Protein AF-A0A7X9GDS4-F1 (afdb_monomer)

Secondary structure (DSSP, 8-state):
-----HHHHHHHHT--S--S-------TT-HHHHHHHHHTSTT------HHHHHHHHHHHHHHHHHHHHHHHHHHHHHHHHHHHHHHHHHHHHHHHHHHHHHHTT--HHHHHHHHHHHHHHHHHHHHHHHHHHHHHHHHHHHHHH-BTTB-------HHHHHHHHHHHHHHHHHHHHHHHHHHHHHHHHHHHHT--

Foldseek 3Di:
DDDDDPVVVCVVVVHDDDDPDDDDDDDPPCVVVVVVVVVPDDPDPDDDDPVVVVVVVVVVVVVVVVVVVVVVVVVLVVVLVVLLVVLLVVVVVCVVVVVVVVVVPDDPVVVVVVVVVVLVVVLVVVCVVVVVVVVVVVVVVQVVVDDPVDRDDPPDDPVNVVCVVVVSVVSSVVSVVVSVVVVVVVVVVVVVVVVD

pLDDT: mean 77.19, std 9.56, range [39.25, 95.62]

Mean predicted aligned error: 12.64 Å

Radius of gyration: 31.6 Å; Cα contacts (8 Å, |Δi|>4): 41; chains: 1; bounding box: 70×50×80 Å

Sequence (196 aa):
SSYISLAQANRILEESGVISGAMLNVDPGKKELVEKNLADITGIASISSLSKELDNFNIHLGVMSYTMALMIFFAVLLGFAIVYNSSLISFAERKREIATLRVVGYTVQEISSLLLKENLLQSLLGVALGLPFGYYLSKWYVMTASTDIYTIPVVIYPQTYLFAALGGIGFILIAHLTAVRGVKRIELVEVLKSTD

Solvent-accessible surface area (backbone atoms only — not comparable to full-atom values): 11694 Å² total; per-residue (Å²): 137,93,81,76,55,68,72,57,50,29,66,73,68,74,48,83,92,80,76,97,76,82,90,81,90,69,62,92,91,46,53,69,61,51,51,53,59,50,70,70,42,92,87,65,92,79,86,87,51,69,67,59,54,49,51,53,48,51,51,53,51,51,52,53,50,52,54,50,52,52,52,51,53,51,51,50,53,52,51,41,53,51,49,36,52,52,44,52,51,52,51,62,60,40,56,61,51,53,55,53,41,47,74,77,64,55,52,74,66,61,52,54,51,55,53,50,52,53,54,48,52,55,49,49,53,50,52,67,52,46,54,60,49,52,52,51,51,53,54,51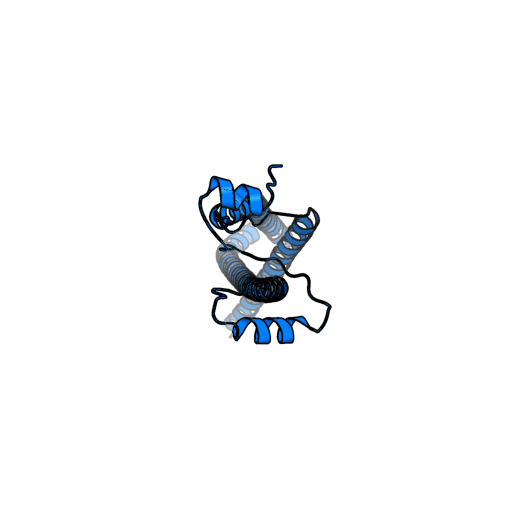,50,50,61,70,66,42,45,103,90,44,83,74,81,88,79,81,52,75,65,55,55,50,53,50,51,52,49,51,52,49,48,53,52,51,41,50,55,49,29,58,53,52,49,57,51,53,54,54,54,51,56,62,62,73,76,113

Structure (mmCIF, N/CA/C/O backbone):
data_AF-A0A7X9GDS4-F1
#
_entry.id   AF-A0A7X9GDS4-F1
#
loop_
_atom_site.group_PDB
_atom_site.id
_atom_site.type_symbol
_atom_site.label_atom_id
_atom_site.label_alt_id
_atom_site.label_comp_id
_atom_site.label_asym_id
_atom_site.label_entity_id
_atom_site.label_seq_id
_atom_site.pdbx_PDB_ins_code
_atom_site.Cartn_x
_atom_site.Cartn_y
_atom_site.Cartn_z
_atom_site.occupancy
_atom_site.B_iso_or_equiv
_atom_site.auth_seq_id
_atom_site.auth_comp_id
_atom_site.auth_asym_id
_atom_site.auth_atom_id
_atom_site.pdbx_PDB_model_num
ATOM 1 N N . SER A 1 1 ? 23.175 22.487 -28.620 1.00 43.94 1 SER A N 1
ATOM 2 C CA . SER A 1 1 ? 23.064 21.127 -29.187 1.00 43.94 1 SER A CA 1
ATOM 3 C C . SER A 1 1 ? 24.236 20.924 -30.130 1.00 43.94 1 SER A C 1
ATOM 5 O O . SER A 1 1 ? 24.185 21.370 -31.268 1.00 43.94 1 SER A O 1
ATOM 7 N N . SER A 1 2 ? 25.337 20.368 -29.622 1.00 59.31 2 SER A N 1
ATOM 8 C CA . SER A 1 2 ? 26.588 20.228 -30.378 1.00 59.31 2 SER A CA 1
ATOM 9 C C . SER A 1 2 ? 26.606 18.900 -31.125 1.00 59.31 2 SER A C 1
ATOM 11 O O . SER A 1 2 ? 26.816 17.859 -30.513 1.00 59.31 2 SER A O 1
ATOM 13 N N . TYR A 1 3 ? 26.390 18.949 -32.437 1.00 82.50 3 TYR A N 1
ATOM 14 C CA . TYR A 1 3 ? 26.638 17.833 -33.348 1.00 82.50 3 TYR A CA 1
ATOM 15 C C . TYR A 1 3 ? 27.765 18.239 -34.301 1.00 82.50 3 TYR A C 1
ATOM 17 O O . TYR A 1 3 ? 27.789 19.369 -34.786 1.00 82.50 3 TYR A O 1
ATOM 25 N N . ILE A 1 4 ? 28.702 17.331 -34.554 1.00 82.62 4 ILE A N 1
ATOM 26 C CA . ILE A 1 4 ? 29.850 17.516 -35.449 1.00 82.62 4 ILE A CA 1
ATOM 27 C C . ILE A 1 4 ? 29.873 16.351 -36.439 1.00 82.62 4 ILE A C 1
ATOM 29 O O . ILE A 1 4 ? 29.476 15.236 -36.101 1.00 82.62 4 ILE A O 1
ATOM 33 N N . SER A 1 5 ? 30.299 16.600 -37.677 1.00 82.06 5 SER A N 1
ATOM 34 C CA . SER A 1 5 ? 30.426 15.521 -38.658 1.00 82.06 5 SER A CA 1
ATOM 35 C C . SER A 1 5 ? 31.552 14.555 -38.271 1.00 82.06 5 SER A C 1
ATOM 37 O O . SER A 1 5 ? 32.587 14.977 -37.756 1.00 82.06 5 SER A O 1
ATOM 39 N N . LEU A 1 6 ? 31.384 13.263 -38.571 1.00 77.81 6 LEU A N 1
ATOM 40 C CA . LEU A 1 6 ? 32.381 12.223 -38.279 1.00 77.81 6 LEU A CA 1
ATOM 41 C C . LEU A 1 6 ? 33.763 12.566 -38.865 1.00 77.81 6 LEU A C 1
ATOM 43 O O . LEU A 1 6 ? 34.782 12.387 -38.210 1.00 77.81 6 LEU A O 1
ATOM 47 N N . ALA A 1 7 ? 33.798 13.142 -40.070 1.00 78.31 7 ALA A N 1
ATOM 48 C CA . ALA A 1 7 ? 35.037 13.569 -40.718 1.00 78.31 7 ALA A CA 1
ATOM 49 C C . ALA A 1 7 ? 35.763 14.686 -39.946 1.00 78.31 7 ALA A C 1
ATOM 51 O O . ALA A 1 7 ? 36.990 14.697 -39.875 1.00 78.31 7 ALA A O 1
ATOM 52 N N . GLN A 1 8 ? 35.016 15.625 -39.356 1.00 79.25 8 GLN A N 1
ATOM 53 C CA . GLN A 1 8 ? 35.587 16.687 -38.525 1.00 79.25 8 GLN A CA 1
ATOM 54 C C . GLN A 1 8 ? 36.007 16.157 -37.150 1.00 79.25 8 GLN A C 1
ATOM 56 O O . GLN A 1 8 ? 37.061 16.555 -36.665 1.00 79.25 8 GLN A O 1
ATOM 61 N N . ALA A 1 9 ? 35.237 15.242 -36.553 1.00 79.69 9 ALA A N 1
ATOM 62 C CA . ALA A 1 9 ? 35.595 14.596 -35.291 1.00 79.69 9 ALA A CA 1
ATOM 63 C C . ALA A 1 9 ? 36.908 13.803 -35.422 1.00 79.69 9 ALA A C 1
ATOM 65 O O . ALA A 1 9 ? 37.833 14.032 -34.650 1.00 79.69 9 ALA A O 1
ATOM 66 N N . ASN A 1 10 ? 37.039 12.985 -36.469 1.00 78.69 10 ASN A N 1
ATOM 67 C CA . ASN A 1 10 ? 38.246 12.203 -36.756 1.00 78.69 10 ASN A CA 1
ATOM 68 C C . ASN A 1 10 ? 39.479 13.088 -36.994 1.00 78.69 10 ASN A C 1
ATOM 70 O O . ASN A 1 10 ? 40.577 12.767 -36.551 1.00 78.69 10 ASN A O 1
ATOM 74 N N . ARG A 1 11 ? 39.304 14.249 -37.644 1.00 79.62 11 ARG A N 1
ATOM 75 C CA . ARG A 1 11 ? 40.398 15.210 -37.855 1.00 79.62 11 ARG A CA 1
ATOM 76 C C . ARG A 1 11 ? 40.865 15.878 -36.558 1.00 79.62 11 ARG A C 1
ATOM 78 O O . ARG A 1 11 ? 42.038 16.209 -36.456 1.00 79.62 11 ARG A O 1
ATOM 85 N N . ILE A 1 12 ? 39.957 16.118 -35.612 1.00 82.81 12 ILE A N 1
ATOM 86 C CA . ILE A 1 12 ? 40.272 16.748 -34.318 1.00 82.81 12 ILE A CA 1
ATOM 87 C C . ILE A 1 12 ? 40.880 15.733 -33.345 1.00 82.81 12 ILE A C 1
ATOM 89 O O . ILE A 1 12 ? 41.764 16.091 -32.575 1.00 82.81 12 ILE A O 1
ATOM 93 N N . LEU A 1 13 ? 40.402 14.489 -33.378 1.00 80.62 13 LEU A N 1
ATOM 94 C CA . LEU A 1 13 ? 40.842 13.409 -32.492 1.00 80.62 13 LEU A CA 1
ATOM 95 C C . LEU A 1 13 ? 42.102 12.682 -32.996 1.00 80.62 13 LEU A C 1
ATOM 97 O O . LEU A 1 13 ? 42.621 11.835 -32.283 1.00 80.62 13 LEU A O 1
ATOM 101 N N . GLU A 1 14 ? 42.580 12.993 -34.208 1.00 79.38 14 GLU A N 1
ATOM 102 C CA . GLU A 1 14 ? 43.676 12.285 -34.901 1.00 79.38 14 GLU A CA 1
ATOM 103 C C . GLU A 1 14 ? 43.432 10.769 -35.086 1.00 79.38 14 GLU A C 1
ATOM 105 O O . GLU A 1 14 ? 44.348 10.004 -35.385 1.00 79.38 14 GLU A O 1
ATOM 110 N N . GLU A 1 15 ? 42.178 10.324 -34.975 1.00 75.50 15 GLU A N 1
ATOM 111 C CA . GLU A 1 15 ? 41.769 8.934 -35.175 1.00 75.50 15 GLU A CA 1
ATOM 112 C C . GLU A 1 15 ? 41.326 8.694 -36.627 1.00 75.50 15 GLU A C 1
ATOM 114 O O . GLU A 1 15 ? 40.569 9.474 -37.209 1.00 75.50 15 GLU A O 1
ATOM 119 N N . SER A 1 16 ? 41.758 7.580 -37.229 1.00 65.88 16 SER A N 1
ATOM 120 C CA . SER A 1 16 ? 41.347 7.181 -38.581 1.00 65.88 16 SER A CA 1
ATOM 121 C C . SER A 1 16 ? 40.534 5.889 -38.543 1.00 65.88 16 SER A C 1
ATOM 123 O O . SER A 1 16 ? 41.061 4.820 -38.245 1.00 65.88 16 SER A O 1
ATOM 125 N N . GLY A 1 17 ? 39.244 5.988 -38.876 1.00 68.75 17 GLY A N 1
ATOM 126 C CA . GLY A 1 17 ? 38.402 4.830 -39.197 1.00 68.75 17 GLY A CA 1
ATOM 127 C C . GLY A 1 17 ? 37.789 4.070 -38.016 1.00 68.75 17 GLY A C 1
ATOM 128 O O . GLY A 1 17 ? 37.214 3.008 -38.243 1.00 68.75 17 GLY A O 1
ATOM 129 N N . VAL A 1 18 ? 37.863 4.590 -36.787 1.00 70.50 18 VAL A N 1
ATOM 130 C CA . VAL A 1 18 ? 37.215 3.985 -35.610 1.00 70.50 18 VAL A CA 1
ATOM 131 C C . VAL A 1 18 ? 35.858 4.649 -35.365 1.00 70.50 18 VAL A C 1
ATOM 133 O O . VAL A 1 18 ? 35.731 5.869 -35.425 1.00 70.50 18 VAL A O 1
ATOM 136 N N . ILE A 1 19 ? 34.823 3.843 -35.119 1.00 76.81 19 ILE A N 1
ATOM 137 C CA . ILE A 1 19 ? 33.470 4.311 -34.795 1.00 76.81 19 ILE A CA 1
ATOM 138 C C . ILE A 1 19 ? 33.097 3.747 -33.426 1.00 76.81 19 ILE A C 1
ATOM 140 O O . ILE A 1 19 ? 33.085 2.533 -33.242 1.00 76.81 19 ILE A O 1
ATOM 144 N N . SER A 1 20 ? 32.766 4.618 -32.471 1.00 78.69 20 SER A N 1
ATOM 145 C CA . SER A 1 20 ? 32.397 4.210 -31.106 1.00 78.69 20 SER A CA 1
ATOM 146 C C . SER A 1 20 ? 30.991 3.599 -31.012 1.00 78.69 20 SER A C 1
ATOM 148 O O . SER A 1 20 ? 30.694 2.890 -30.057 1.00 78.69 20 SER A O 1
ATOM 150 N N . GLY A 1 21 ? 30.116 3.870 -31.985 1.00 79.56 21 GLY A N 1
ATOM 151 C CA . GLY A 1 21 ? 28.777 3.290 -32.057 1.00 79.56 21 GLY A CA 1
ATOM 152 C C . GLY A 1 21 ? 28.028 3.676 -33.333 1.00 79.56 21 GLY A C 1
ATOM 153 O O . GLY A 1 21 ? 28.238 4.754 -33.888 1.00 79.56 21 GLY A O 1
ATOM 154 N N . ALA A 1 22 ? 27.142 2.793 -33.792 1.00 81.50 22 ALA A N 1
ATOM 155 C CA . ALA A 1 22 ? 26.270 3.022 -34.940 1.00 81.50 22 ALA A CA 1
ATOM 156 C C . ALA A 1 22 ? 24.824 2.682 -34.562 1.00 81.50 22 ALA A C 1
ATOM 158 O O . ALA A 1 22 ? 24.550 1.610 -34.028 1.00 81.50 22 ALA A O 1
ATOM 159 N N . MET A 1 23 ? 23.894 3.596 -34.842 1.00 83.38 23 MET A N 1
ATOM 160 C CA . MET A 1 23 ? 22.464 3.367 -34.629 1.00 83.38 23 MET A CA 1
ATOM 161 C C . MET A 1 23 ? 21.833 2.883 -35.931 1.00 83.38 23 MET A C 1
ATOM 163 O O . MET A 1 23 ? 21.942 3.541 -36.964 1.00 83.38 23 MET A O 1
ATOM 167 N N . LEU A 1 24 ? 21.159 1.738 -35.874 1.00 83.50 24 LEU A N 1
ATOM 168 C CA . LEU A 1 24 ? 20.494 1.121 -37.018 1.00 83.50 24 LEU A CA 1
ATOM 169 C C . LEU A 1 24 ? 18.989 1.091 -36.764 1.00 83.50 24 LEU A C 1
ATOM 171 O O . LEU A 1 24 ? 18.534 0.556 -35.755 1.00 83.50 24 LEU A O 1
ATOM 175 N N . ASN A 1 25 ? 18.211 1.642 -37.694 1.00 86.19 25 ASN A N 1
ATOM 176 C CA . ASN A 1 25 ? 16.768 1.436 -37.707 1.00 86.19 25 ASN A CA 1
ATOM 177 C C . ASN A 1 25 ? 16.459 0.221 -38.587 1.00 86.19 25 ASN A C 1
ATOM 179 O O . ASN A 1 25 ? 16.886 0.167 -39.738 1.00 86.19 25 ASN A O 1
ATOM 183 N N . VAL A 1 26 ? 15.758 -0.765 -38.032 1.00 85.81 26 VAL A N 1
ATOM 184 C CA . VAL A 1 26 ? 15.502 -2.056 -38.681 1.00 85.81 26 VAL A CA 1
ATOM 185 C C . VAL A 1 26 ? 14.003 -2.252 -38.834 1.00 85.81 26 VAL A C 1
ATOM 187 O O . VAL A 1 26 ? 13.251 -2.049 -37.876 1.00 85.81 26 VAL A O 1
ATOM 190 N N . ASP A 1 27 ? 13.585 -2.698 -40.019 1.00 87.19 27 ASP A N 1
ATOM 191 C CA . ASP A 1 27 ? 12.187 -3.012 -40.308 1.00 87.19 27 ASP A CA 1
ATOM 192 C C . ASP A 1 27 ? 11.581 -3.979 -39.267 1.00 87.19 27 ASP A C 1
ATOM 194 O O . ASP A 1 27 ? 12.257 -4.917 -38.810 1.00 87.19 27 ASP A O 1
ATOM 198 N N . PRO A 1 28 ? 10.285 -3.825 -38.932 1.00 77.62 28 PRO A N 1
ATOM 199 C CA . PRO A 1 28 ? 9.572 -4.765 -38.073 1.00 77.62 28 PRO A CA 1
ATOM 200 C C . PRO A 1 28 ? 9.719 -6.209 -38.586 1.00 77.62 28 PRO A C 1
ATOM 202 O O . PRO A 1 28 ? 9.499 -6.484 -39.762 1.00 77.62 28 PRO A O 1
ATOM 205 N N . GLY A 1 29 ? 10.112 -7.139 -37.709 1.00 79.56 29 GLY A N 1
ATOM 206 C CA . GLY A 1 29 ? 10.259 -8.568 -38.029 1.00 79.56 29 GLY A CA 1
ATOM 207 C C . GLY A 1 29 ? 11.640 -9.021 -38.526 1.00 79.56 29 GLY A C 1
ATOM 208 O O . GLY A 1 29 ? 11.900 -10.218 -38.531 1.00 79.56 29 GLY A O 1
ATOM 209 N N . LYS A 1 30 ? 12.559 -8.108 -38.880 1.00 83.06 30 LYS A N 1
ATOM 210 C CA . LYS A 1 30 ? 13.931 -8.470 -39.314 1.00 83.06 30 LYS A CA 1
ATOM 211 C C . LYS A 1 30 ? 14.998 -8.316 -38.225 1.00 83.06 30 LYS A C 1
ATOM 213 O O . LYS A 1 30 ? 16.156 -8.645 -38.460 1.00 83.06 30 LYS A O 1
ATOM 218 N N . LYS A 1 31 ? 14.625 -7.826 -37.039 1.00 81.12 31 LYS A N 1
ATOM 219 C CA . LYS A 1 31 ? 15.554 -7.486 -35.945 1.00 81.12 31 LYS A CA 1
ATOM 220 C C . LYS A 1 31 ? 16.433 -8.659 -35.511 1.00 81.12 31 LYS A C 1
ATOM 222 O O . LYS A 1 31 ? 17.645 -8.516 -35.473 1.00 81.12 31 LYS A O 1
ATOM 227 N N . GLU A 1 32 ? 15.840 -9.823 -35.271 1.00 82.69 32 GLU A N 1
ATOM 228 C CA . GLU A 1 32 ? 16.569 -11.013 -34.812 1.00 82.69 32 GLU A CA 1
ATOM 229 C C . GLU A 1 32 ? 17.553 -11.543 -35.868 1.00 82.69 32 GLU A C 1
ATOM 231 O O . GLU A 1 32 ? 18.675 -11.931 -35.550 1.00 82.69 32 GLU A O 1
ATOM 236 N N . LEU A 1 33 ? 17.165 -11.477 -37.147 1.00 82.44 33 LEU A N 1
ATOM 237 C CA . LEU A 1 33 ? 18.025 -11.848 -38.271 1.00 82.44 33 LEU A CA 1
ATOM 238 C C . LEU A 1 33 ? 19.214 -10.884 -38.414 1.00 82.44 33 LEU A C 1
ATOM 240 O O . LEU A 1 33 ? 20.341 -11.320 -38.635 1.00 82.44 33 LEU A O 1
ATOM 244 N N . VAL A 1 34 ? 18.965 -9.577 -38.283 1.00 84.56 34 VAL A N 1
ATOM 245 C CA . VAL A 1 34 ? 20.004 -8.541 -38.360 1.00 84.56 34 VAL A CA 1
ATOM 246 C C . VAL A 1 34 ? 20.971 -8.652 -37.183 1.00 84.56 34 VAL A C 1
ATOM 248 O O . VAL A 1 34 ? 22.175 -8.625 -37.403 1.00 84.56 34 VAL A O 1
ATOM 251 N N . GLU A 1 35 ? 20.478 -8.855 -35.962 1.00 82.81 35 GLU A N 1
ATOM 252 C CA . GLU A 1 35 ? 21.328 -9.074 -34.784 1.00 82.81 35 GLU A CA 1
ATOM 253 C C . GLU A 1 35 ? 22.231 -10.297 -34.939 1.00 82.81 35 GLU A C 1
ATOM 255 O O . GLU A 1 35 ? 23.421 -10.211 -34.651 1.00 82.81 35 GLU A O 1
ATOM 260 N N . LYS A 1 36 ? 21.687 -11.416 -35.434 1.00 84.38 36 LYS A N 1
ATOM 261 C CA . LYS A 1 36 ? 22.467 -12.634 -35.671 1.00 84.38 36 LYS A CA 1
ATOM 262 C C . LYS A 1 36 ? 23.586 -12.397 -36.688 1.00 84.38 36 LYS A C 1
ATOM 264 O O . LYS A 1 36 ? 24.727 -12.748 -36.427 1.00 84.38 36 LYS A O 1
ATOM 269 N N . ASN A 1 37 ? 23.270 -11.743 -37.806 1.00 84.81 37 ASN A N 1
ATOM 270 C CA . ASN A 1 37 ? 24.259 -11.434 -38.839 1.00 84.81 37 ASN A CA 1
ATOM 271 C C . ASN A 1 37 ? 25.325 -10.440 -38.356 1.00 84.81 37 ASN A C 1
ATOM 273 O O . ASN A 1 37 ? 26.471 -10.529 -38.779 1.00 84.81 37 ASN A O 1
ATOM 277 N N . LEU A 1 38 ? 24.960 -9.488 -37.491 1.00 83.81 38 LEU A N 1
ATOM 278 C CA . LEU A 1 38 ? 25.905 -8.542 -36.893 1.00 83.81 38 LEU A CA 1
ATOM 279 C C . LEU A 1 38 ? 26.798 -9.218 -35.843 1.00 83.81 38 LEU A C 1
ATOM 281 O O . LEU A 1 38 ? 27.968 -8.868 -35.734 1.00 83.81 38 LEU A O 1
ATOM 285 N N . ALA A 1 39 ? 26.279 -10.197 -35.098 1.00 82.38 39 ALA A N 1
ATOM 286 C CA . ALA A 1 39 ? 27.059 -10.941 -34.110 1.00 82.38 39 ALA A CA 1
ATOM 287 C C . ALA A 1 39 ? 28.199 -11.757 -34.747 1.00 82.38 39 ALA A C 1
ATOM 289 O O . ALA A 1 39 ? 29.227 -11.970 -34.107 1.00 82.38 39 ALA A O 1
ATOM 290 N N . ASP A 1 40 ? 28.041 -12.161 -36.009 1.00 83.69 40 ASP A N 1
ATOM 291 C CA . ASP A 1 40 ? 29.044 -12.923 -36.758 1.00 83.69 40 ASP A CA 1
ATOM 292 C C . ASP A 1 40 ? 30.167 -12.039 -37.355 1.00 83.69 40 ASP A C 1
ATOM 294 O O . ASP A 1 40 ? 31.164 -12.558 -37.863 1.00 83.69 40 ASP A O 1
ATOM 298 N N . ILE A 1 41 ? 30.052 -10.703 -37.297 1.00 83.44 41 ILE A N 1
ATOM 299 C CA . ILE A 1 41 ? 31.062 -9.779 -37.839 1.00 83.44 41 ILE A CA 1
ATOM 300 C C . ILE A 1 41 ? 32.188 -9.562 -36.820 1.00 83.44 41 ILE A C 1
ATOM 302 O O . ILE A 1 41 ? 32.010 -8.933 -35.774 1.00 83.44 41 ILE A O 1
ATOM 306 N N . THR A 1 42 ? 33.402 -9.994 -37.171 1.00 74.56 42 THR A N 1
ATOM 307 C CA . THR A 1 42 ? 34.621 -9.700 -36.403 1.00 74.56 42 THR A CA 1
ATOM 308 C C . THR A 1 42 ? 34.903 -8.194 -36.415 1.00 74.56 42 THR A C 1
ATOM 310 O O . THR A 1 42 ? 35.294 -7.645 -37.444 1.00 74.56 42 THR A O 1
ATOM 313 N N . GLY A 1 43 ? 34.693 -7.521 -35.281 1.00 75.94 43 GLY A N 1
ATOM 314 C CA . GLY A 1 43 ? 34.874 -6.069 -35.132 1.00 75.94 43 GLY A CA 1
ATOM 315 C C . GLY A 1 43 ? 33.751 -5.372 -34.359 1.00 75.94 43 GLY A C 1
ATOM 316 O O . GLY A 1 43 ? 33.925 -4.231 -33.939 1.00 75.94 43 GLY A O 1
ATOM 317 N N . ILE A 1 44 ? 32.625 -6.052 -34.123 1.00 80.69 44 ILE A N 1
ATOM 318 C CA . ILE A 1 44 ? 31.532 -5.546 -33.286 1.00 80.69 44 ILE A CA 1
ATOM 319 C C . ILE A 1 44 ? 31.724 -6.059 -31.855 1.00 80.69 44 ILE A C 1
ATOM 321 O O . ILE A 1 44 ? 31.690 -7.260 -31.606 1.00 80.69 44 ILE A O 1
ATOM 325 N N . ALA A 1 45 ? 31.946 -5.141 -30.910 1.00 77.81 45 ALA A N 1
ATOM 326 C CA . ALA A 1 45 ? 32.186 -5.484 -29.505 1.00 77.81 45 ALA A CA 1
ATOM 327 C C . ALA A 1 45 ? 30.891 -5.745 -28.716 1.00 77.81 45 ALA A C 1
ATOM 329 O O . ALA A 1 45 ? 30.873 -6.580 -27.814 1.00 77.81 45 ALA A O 1
ATOM 330 N N . SER A 1 46 ? 29.808 -5.033 -29.036 1.00 78.19 46 SER A N 1
ATOM 331 C CA . SER A 1 46 ? 28.511 -5.191 -28.381 1.00 78.19 46 SER A CA 1
ATOM 332 C C . SER A 1 46 ? 27.366 -4.772 -29.301 1.00 78.19 46 SER A C 1
ATOM 334 O O . SER A 1 46 ? 27.495 -3.856 -30.113 1.00 78.19 46 SER A O 1
ATOM 336 N N . ILE A 1 47 ? 26.233 -5.462 -29.170 1.00 82.81 47 ILE A N 1
ATOM 337 C CA . ILE A 1 47 ? 24.983 -5.148 -29.864 1.00 82.81 47 ILE A CA 1
ATOM 338 C C . ILE A 1 47 ? 23.940 -4.895 -28.780 1.00 82.81 47 ILE A C 1
ATOM 340 O O . ILE A 1 47 ? 23.563 -5.817 -28.056 1.00 82.81 47 ILE A O 1
ATOM 344 N N . SER A 1 48 ? 23.497 -3.646 -28.647 1.00 80.75 48 SER A N 1
ATOM 345 C CA . SER A 1 48 ? 22.396 -3.267 -27.764 1.00 80.75 48 SER A CA 1
ATOM 346 C C . SER A 1 48 ? 21.136 -3.031 -28.585 1.00 80.75 48 SER A C 1
ATOM 348 O O . SER A 1 48 ? 21.078 -2.175 -29.470 1.00 80.75 48 SER A O 1
ATOM 350 N N . SER A 1 49 ? 20.107 -3.816 -28.290 1.00 81.75 49 SER A N 1
ATOM 351 C CA . SER A 1 49 ? 18.815 -3.706 -28.955 1.00 81.75 49 SER A CA 1
ATOM 352 C C . SER A 1 49 ? 17.802 -3.115 -28.006 1.00 81.75 49 SER A C 1
ATOM 354 O O . SER A 1 49 ? 17.393 -3.767 -27.046 1.00 81.75 49 SER A O 1
ATOM 356 N N . LEU A 1 50 ? 17.318 -1.921 -28.345 1.00 80.06 50 LEU A N 1
ATOM 357 C CA . LEU A 1 50 ? 16.316 -1.218 -27.551 1.00 80.06 50 LEU A CA 1
ATOM 358 C C . LEU A 1 50 ? 15.077 -2.085 -27.271 1.00 80.06 50 LEU A C 1
ATOM 360 O O . LEU A 1 50 ? 14.541 -2.040 -26.174 1.00 80.06 50 LEU A O 1
ATOM 364 N N . SER A 1 51 ? 14.626 -2.914 -28.223 1.00 80.50 51 SER A N 1
ATOM 365 C CA . SER A 1 51 ? 13.480 -3.808 -27.987 1.00 80.50 51 SER A CA 1
ATOM 366 C C . SER A 1 51 ? 13.772 -4.883 -26.942 1.00 80.50 51 SER A C 1
ATOM 368 O O . SER A 1 51 ? 12.936 -5.104 -26.080 1.00 80.50 51 SER A O 1
ATOM 370 N N . LYS A 1 52 ? 14.961 -5.499 -26.966 1.00 82.44 52 LYS A N 1
ATOM 371 C CA . LYS A 1 52 ? 15.354 -6.498 -25.960 1.00 82.44 52 LYS A CA 1
ATOM 372 C C . LYS A 1 52 ? 15.562 -5.861 -24.589 1.00 82.44 52 LYS A C 1
ATOM 374 O O . LYS A 1 52 ? 15.192 -6.453 -23.583 1.00 82.44 52 LYS A O 1
ATOM 379 N N . GLU A 1 53 ? 16.119 -4.654 -24.543 1.00 81.88 53 GLU A N 1
ATOM 380 C CA . GLU A 1 53 ? 16.241 -3.888 -23.301 1.00 81.88 53 GLU A CA 1
ATOM 381 C C . GLU A 1 53 ? 14.866 -3.546 -22.717 1.00 81.88 53 GLU A C 1
ATOM 383 O O . GLU A 1 53 ? 14.655 -3.752 -21.524 1.00 81.88 53 GLU A O 1
ATOM 388 N N . LEU A 1 54 ? 13.910 -3.111 -23.546 1.00 84.19 54 LEU A N 1
ATOM 389 C CA . LEU A 1 54 ? 12.535 -2.846 -23.115 1.00 84.19 54 LEU A CA 1
ATOM 390 C C . LEU A 1 54 ? 11.798 -4.120 -22.681 1.00 84.19 54 LEU A C 1
ATOM 392 O O . LEU A 1 54 ? 11.082 -4.087 -21.683 1.00 84.19 54 LEU A O 1
ATOM 396 N N . ASP A 1 55 ? 11.984 -5.242 -23.378 1.00 86.81 55 ASP A N 1
ATOM 397 C CA . ASP A 1 55 ? 11.384 -6.527 -22.999 1.00 86.81 55 ASP A CA 1
ATOM 398 C C . ASP A 1 55 ? 11.944 -7.024 -21.661 1.00 86.81 55 ASP A C 1
ATOM 400 O O . ASP A 1 55 ? 11.180 -7.363 -20.755 1.00 86.81 55 ASP A O 1
ATOM 404 N N . ASN A 1 56 ? 13.268 -6.977 -21.484 1.00 86.44 56 ASN A N 1
ATOM 405 C CA . ASN A 1 56 ? 13.915 -7.303 -20.214 1.00 86.44 56 ASN A CA 1
ATOM 406 C C . ASN A 1 56 ? 13.444 -6.367 -19.095 1.00 86.44 56 ASN A C 1
ATOM 408 O O . ASN A 1 56 ? 13.142 -6.824 -17.994 1.00 86.44 56 ASN A O 1
ATOM 412 N N . PHE A 1 57 ? 13.322 -5.067 -19.375 1.00 84.75 57 PHE A N 1
ATOM 413 C CA . PHE A 1 57 ? 12.805 -4.090 -18.421 1.00 84.75 57 PHE A CA 1
ATOM 414 C C . PHE A 1 57 ? 11.360 -4.410 -18.014 1.00 84.75 57 PHE A C 1
ATOM 416 O O . PHE A 1 57 ? 11.055 -4.447 -16.823 1.00 84.75 57 PHE A O 1
ATOM 423 N N . ASN A 1 58 ? 10.486 -4.738 -18.971 1.00 87.50 58 ASN A N 1
ATOM 424 C CA . ASN A 1 58 ? 9.104 -5.145 -18.701 1.00 87.50 58 ASN A CA 1
ATOM 425 C C . ASN A 1 58 ? 9.027 -6.435 -17.871 1.00 87.50 58 ASN A C 1
ATOM 427 O O . ASN A 1 58 ? 8.219 -6.518 -16.946 1.00 87.50 58 ASN A O 1
ATOM 431 N N . ILE A 1 59 ? 9.883 -7.422 -18.153 1.00 90.00 59 ILE A N 1
ATOM 432 C CA . ILE A 1 59 ? 9.979 -8.652 -17.352 1.00 90.00 59 ILE A CA 1
ATOM 433 C C . ILE A 1 59 ? 10.401 -8.319 -15.917 1.00 90.00 59 ILE A C 1
ATOM 435 O O . ILE A 1 59 ? 9.760 -8.777 -14.969 1.00 90.00 59 ILE A O 1
ATOM 439 N N . HIS A 1 60 ? 11.429 -7.485 -15.736 1.00 86.31 60 HIS A N 1
ATOM 440 C CA . HIS A 1 60 ? 11.886 -7.066 -14.410 1.00 86.31 60 HIS A CA 1
ATOM 441 C C . HIS A 1 60 ? 10.808 -6.301 -13.633 1.00 86.31 60 HIS A C 1
ATOM 443 O O . HIS A 1 60 ? 10.596 -6.584 -12.450 1.00 86.31 60 HIS A O 1
ATOM 449 N N . LEU A 1 61 ? 1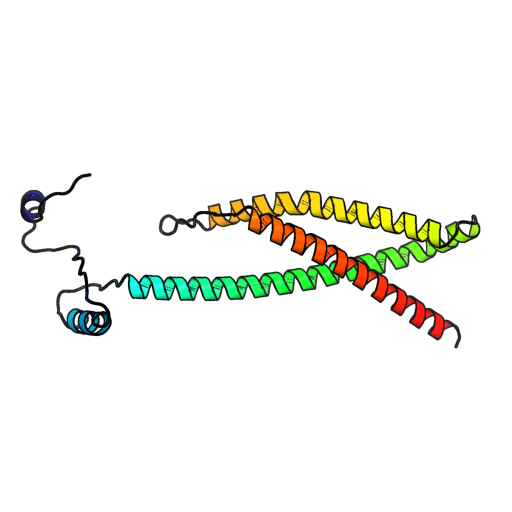0.074 -5.398 -14.291 1.00 86.25 61 LEU A N 1
ATOM 450 C CA . LEU A 1 61 ? 8.922 -4.716 -13.696 1.00 86.25 61 LEU A CA 1
ATOM 451 C C . LEU A 1 61 ? 7.810 -5.699 -13.305 1.00 86.25 61 LEU A C 1
ATOM 453 O O . LEU A 1 61 ? 7.221 -5.563 -12.232 1.00 86.25 61 LEU A O 1
ATOM 457 N N . GLY A 1 62 ? 7.546 -6.707 -14.141 1.00 89.12 62 GLY A N 1
ATOM 458 C CA . GLY A 1 62 ? 6.567 -7.756 -13.860 1.00 89.12 62 GLY A CA 1
ATOM 459 C C . GLY A 1 62 ? 6.927 -8.573 -12.618 1.00 89.12 62 GLY A C 1
ATOM 460 O O . GLY A 1 62 ? 6.091 -8.746 -11.729 1.00 89.12 62 GLY A O 1
ATOM 461 N N . VAL A 1 63 ? 8.187 -9.009 -12.510 1.00 90.19 63 VAL A N 1
ATOM 462 C CA . VAL A 1 63 ? 8.691 -9.720 -11.323 1.00 90.19 63 VAL A CA 1
ATOM 463 C C . VAL A 1 63 ? 8.570 -8.838 -10.082 1.00 90.19 63 VAL A C 1
ATOM 465 O O . VAL A 1 63 ? 8.020 -9.277 -9.078 1.00 90.19 63 VAL A O 1
ATOM 468 N N . MET A 1 64 ? 9.007 -7.579 -10.150 1.00 86.88 64 MET A N 1
ATOM 469 C CA . MET A 1 64 ? 8.923 -6.635 -9.031 1.00 86.88 64 MET A CA 1
ATOM 470 C C . MET A 1 64 ? 7.476 -6.402 -8.571 1.00 86.88 64 MET A C 1
ATOM 472 O O . MET A 1 64 ? 7.205 -6.421 -7.369 1.00 86.88 64 MET A O 1
ATOM 476 N N . SER A 1 65 ? 6.537 -6.251 -9.512 1.00 87.94 65 SER A N 1
ATOM 477 C CA . SER A 1 65 ? 5.107 -6.117 -9.217 1.00 87.94 65 SER A CA 1
ATOM 478 C C . SER A 1 65 ? 4.554 -7.348 -8.491 1.00 87.94 65 SER A C 1
ATOM 480 O O . SER A 1 65 ? 3.859 -7.210 -7.482 1.00 87.94 65 SER A O 1
ATOM 482 N N . TYR A 1 66 ? 4.918 -8.550 -8.946 1.00 92.94 66 TYR A N 1
ATOM 483 C CA . TYR A 1 66 ? 4.500 -9.799 -8.312 1.00 92.94 66 TYR A CA 1
ATOM 484 C C . TYR A 1 66 ? 5.029 -9.925 -6.876 1.00 92.94 66 TYR A C 1
ATOM 486 O O . TYR A 1 66 ? 4.265 -10.215 -5.951 1.00 92.94 66 TYR A O 1
ATOM 494 N N . THR A 1 67 ? 6.316 -9.643 -6.657 1.00 92.81 67 THR A N 1
ATOM 495 C CA . THR A 1 67 ? 6.916 -9.703 -5.316 1.00 92.81 67 THR A CA 1
ATOM 496 C C . THR A 1 67 ? 6.287 -8.673 -4.376 1.00 92.81 67 THR A C 1
ATOM 498 O O . THR A 1 67 ? 5.990 -8.995 -3.226 1.00 92.81 67 THR A O 1
ATOM 501 N N . MET A 1 68 ? 6.004 -7.457 -4.860 1.00 89.31 68 MET A N 1
ATOM 502 C CA . MET A 1 68 ? 5.284 -6.441 -4.083 1.00 89.31 68 MET A CA 1
ATOM 503 C C . MET A 1 68 ? 3.872 -6.896 -3.706 1.00 89.31 68 MET A C 1
ATOM 505 O O . MET A 1 68 ? 3.468 -6.723 -2.556 1.00 89.31 68 MET A O 1
ATOM 509 N N . ALA A 1 69 ? 3.133 -7.513 -4.632 1.00 90.19 69 ALA A N 1
ATOM 510 C CA . ALA A 1 69 ? 1.800 -8.038 -4.347 1.00 90.19 69 ALA A CA 1
ATOM 511 C C . ALA A 1 69 ? 1.832 -9.101 -3.234 1.00 90.19 69 ALA A C 1
ATOM 513 O O . ALA A 1 69 ? 1.010 -9.059 -2.315 1.00 90.19 69 ALA A O 1
ATOM 514 N N . LEU A 1 70 ? 2.822 -10.002 -3.260 1.00 95.62 70 LEU A N 1
ATOM 515 C CA . LEU A 1 70 ? 3.038 -10.981 -2.190 1.00 95.62 70 LEU A CA 1
ATOM 516 C C . LEU A 1 70 ? 3.366 -10.317 -0.846 1.00 95.62 70 LEU A C 1
ATOM 518 O O . LEU A 1 70 ? 2.804 -10.699 0.181 1.00 95.62 70 LEU A O 1
ATOM 522 N N . MET A 1 71 ? 4.237 -9.306 -0.833 1.00 93.38 71 MET A N 1
ATOM 523 C CA . MET A 1 71 ? 4.570 -8.571 0.394 1.00 93.38 71 MET A CA 1
ATOM 524 C C . MET A 1 71 ? 3.346 -7.866 0.987 1.00 93.38 71 MET A C 1
ATOM 526 O O . MET A 1 71 ? 3.126 -7.941 2.195 1.00 93.38 71 MET A O 1
ATOM 530 N N . ILE A 1 72 ? 2.522 -7.230 0.147 1.00 90.00 72 ILE A N 1
ATOM 531 C CA . ILE A 1 72 ? 1.270 -6.590 0.574 1.00 90.00 72 ILE A CA 1
ATOM 532 C C . ILE A 1 72 ? 0.320 -7.631 1.171 1.00 90.00 72 ILE A C 1
ATOM 534 O O . ILE A 1 72 ? -0.255 -7.397 2.233 1.00 90.00 72 ILE A O 1
ATOM 538 N N . PHE A 1 73 ? 0.189 -8.799 0.539 1.00 91.56 73 PHE A N 1
ATOM 539 C CA . PHE A 1 73 ? -0.641 -9.887 1.051 1.00 91.56 73 PHE A CA 1
ATOM 540 C C . PHE A 1 73 ? -0.209 -10.341 2.456 1.00 91.56 73 PHE A C 1
ATOM 542 O O . PHE A 1 73 ? -1.041 -10.416 3.364 1.00 91.56 73 PHE A O 1
ATOM 549 N N . PHE A 1 74 ? 1.090 -10.570 2.676 1.00 95.00 74 PHE A N 1
ATOM 550 C CA . PHE A 1 74 ? 1.604 -10.928 4.003 1.00 95.00 74 PHE A CA 1
ATOM 551 C C . PHE A 1 74 ? 1.466 -9.796 5.025 1.00 95.00 74 PHE A C 1
ATOM 553 O O . PHE A 1 74 ? 1.131 -10.064 6.178 1.00 95.00 74 PHE A O 1
ATOM 560 N N . ALA A 1 75 ? 1.669 -8.540 4.621 1.00 90.50 75 ALA A N 1
ATOM 561 C CA . ALA A 1 75 ? 1.470 -7.387 5.496 1.00 90.50 75 ALA A CA 1
ATOM 562 C C . ALA A 1 75 ? 0.011 -7.282 5.969 1.00 90.50 75 ALA A C 1
ATOM 564 O O . ALA A 1 75 ? -0.243 -7.057 7.153 1.00 90.50 75 ALA A O 1
ATOM 565 N N . VAL A 1 76 ? -0.946 -7.515 5.066 1.00 87.25 76 VAL A N 1
ATOM 566 C CA . VAL A 1 76 ? -2.378 -7.566 5.383 1.00 87.25 76 VAL A CA 1
ATOM 567 C C . VAL A 1 7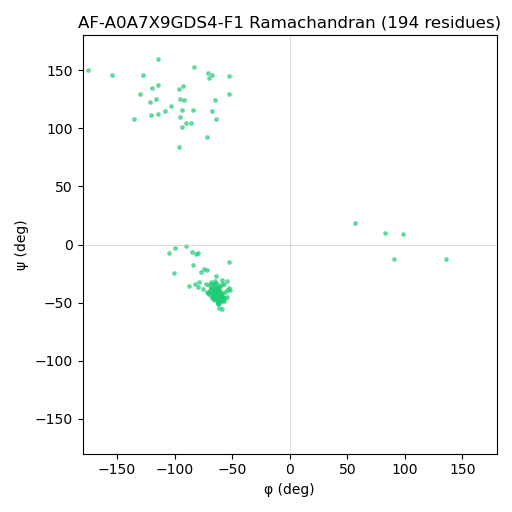6 ? -2.677 -8.705 6.360 1.00 87.25 76 VAL A C 1
ATOM 569 O O . VAL A 1 76 ? -3.324 -8.471 7.381 1.00 87.25 76 VAL A O 1
ATOM 572 N N . LEU A 1 77 ? -2.173 -9.919 6.106 1.00 90.12 77 LEU A N 1
ATOM 573 C CA . LEU A 1 77 ? -2.334 -11.058 7.021 1.00 90.12 77 LEU A CA 1
ATOM 574 C C . LEU A 1 77 ? -1.771 -10.774 8.418 1.00 90.12 77 LEU A C 1
ATOM 576 O O . LEU A 1 77 ? -2.431 -11.051 9.421 1.00 90.12 77 LEU A O 1
ATOM 580 N N . LEU A 1 78 ? -0.573 -10.193 8.491 1.00 91.88 78 LEU A N 1
ATOM 581 C CA . LEU A 1 78 ? 0.051 -9.824 9.757 1.00 91.88 78 LEU A CA 1
ATOM 582 C C . LEU A 1 78 ? -0.778 -8.765 10.491 1.00 91.88 78 LEU A C 1
ATOM 584 O O . LEU A 1 78 ? -1.021 -8.892 11.689 1.00 91.88 78 LEU A O 1
ATOM 588 N N . GLY A 1 79 ? -1.269 -7.756 9.770 1.00 86.12 79 GLY A N 1
ATOM 589 C CA . GLY A 1 79 ? -2.159 -6.745 10.329 1.00 86.12 79 GLY A CA 1
ATOM 590 C C . GLY A 1 79 ? -3.446 -7.354 10.899 1.00 86.12 79 GLY A C 1
ATOM 591 O O . GLY A 1 79 ? -3.846 -7.001 12.008 1.00 86.12 79 GLY A O 1
ATOM 592 N N . PHE A 1 80 ? -4.053 -8.323 10.205 1.00 83.44 80 PHE A N 1
ATOM 593 C CA . PHE A 1 80 ? -5.197 -9.076 10.732 1.00 83.44 80 PHE A CA 1
ATOM 594 C C . PHE A 1 80 ? -4.856 -9.814 12.029 1.00 83.44 80 PHE A C 1
ATOM 596 O O . PHE A 1 80 ? -5.626 -9.739 12.986 1.00 83.44 80 PHE A O 1
ATOM 603 N N . ALA A 1 81 ? -3.707 -10.492 12.084 1.00 86.50 81 ALA A N 1
ATOM 604 C CA . ALA A 1 81 ? -3.263 -11.199 13.283 1.00 86.50 81 ALA A CA 1
ATOM 605 C C . ALA A 1 81 ? -3.054 -10.243 14.471 1.00 86.50 81 ALA A C 1
ATOM 607 O O . ALA A 1 81 ? -3.487 -10.541 15.585 1.00 86.50 81 ALA A O 1
ATOM 608 N N . ILE A 1 82 ? -2.456 -9.070 14.232 1.00 85.19 82 ILE A N 1
ATOM 609 C CA . ILE A 1 82 ? -2.252 -8.037 15.259 1.00 85.19 82 ILE A CA 1
ATOM 610 C C . ILE A 1 82 ? -3.595 -7.532 15.793 1.00 85.19 82 ILE A C 1
ATOM 612 O O . ILE A 1 82 ? -3.797 -7.516 17.007 1.00 85.19 82 ILE A O 1
ATOM 616 N N . VAL A 1 83 ? -4.530 -7.159 14.912 1.00 79.69 83 VAL A N 1
ATOM 617 C CA . VAL A 1 83 ? -5.852 -6.654 15.324 1.00 79.69 83 VAL A CA 1
ATOM 618 C C . VAL A 1 83 ? -6.644 -7.726 16.072 1.00 79.69 83 VAL A C 1
ATOM 620 O O . VAL A 1 83 ? -7.285 -7.424 17.080 1.00 79.69 83 VAL A O 1
ATOM 623 N N . TYR A 1 84 ? -6.579 -8.979 15.618 1.00 79.31 84 TYR A N 1
ATOM 624 C CA . TYR A 1 84 ? -7.229 -10.106 16.282 1.00 79.31 84 TYR A CA 1
ATOM 625 C C . TYR A 1 84 ? -6.685 -10.315 17.700 1.00 79.31 84 TYR A C 1
ATOM 627 O O . TYR A 1 84 ? -7.461 -10.350 18.655 1.00 79.31 84 TYR A O 1
ATOM 635 N N . ASN A 1 85 ? -5.358 -10.380 17.848 1.00 81.75 85 ASN A N 1
ATOM 636 C CA . ASN A 1 85 ? -4.708 -10.563 19.146 1.00 81.75 85 ASN A CA 1
ATOM 637 C C . ASN A 1 85 ? -4.960 -9.376 20.083 1.00 81.75 85 ASN A C 1
ATOM 639 O O . ASN A 1 85 ? -5.276 -9.571 21.254 1.00 81.75 85 ASN A O 1
ATOM 643 N N . SER A 1 86 ? -4.881 -8.148 19.568 1.00 80.50 86 SER A N 1
ATOM 644 C CA . SER A 1 86 ? -5.169 -6.937 20.343 1.00 80.50 86 SER A CA 1
ATOM 645 C C . SER A 1 86 ? -6.619 -6.906 20.823 1.00 80.50 86 SER A C 1
ATOM 647 O O . SER A 1 86 ? -6.877 -6.602 21.987 1.00 80.50 86 SER A O 1
ATOM 649 N N . SER A 1 87 ? -7.564 -7.291 19.963 1.00 75.56 87 SER A N 1
ATOM 650 C CA . SER A 1 87 ? -8.971 -7.380 20.349 1.00 75.56 87 SER A CA 1
ATOM 651 C C . SER A 1 87 ? -9.169 -8.441 21.424 1.00 75.56 87 SER A C 1
ATOM 653 O O . SER A 1 87 ? -9.814 -8.163 22.429 1.00 75.56 87 SER A O 1
ATOM 655 N N . LEU A 1 88 ? -8.572 -9.626 21.266 1.00 76.44 88 LEU A N 1
ATOM 656 C CA . LEU A 1 88 ? -8.647 -10.693 22.264 1.00 76.44 88 LEU A CA 1
ATOM 657 C C . LEU A 1 88 ? -8.182 -10.220 23.652 1.00 76.44 88 LEU A C 1
ATOM 659 O O . LEU A 1 88 ? -8.879 -10.465 24.636 1.00 76.44 88 LEU A O 1
ATOM 663 N N . ILE A 1 89 ? -7.055 -9.501 23.718 1.00 80.69 89 ILE A N 1
ATOM 664 C CA . ILE A 1 89 ? -6.534 -8.912 24.963 1.00 80.69 89 ILE A CA 1
ATOM 665 C C . ILE A 1 89 ? -7.521 -7.884 25.531 1.00 80.69 89 ILE A C 1
ATOM 667 O O . ILE A 1 89 ? -7.931 -8.009 26.683 1.00 80.69 89 ILE A O 1
ATOM 671 N N . SER A 1 90 ? -7.972 -6.928 24.710 1.00 75.06 90 SER A N 1
ATOM 672 C CA . SER A 1 90 ? -8.912 -5.882 25.138 1.00 75.06 90 SER A CA 1
ATOM 673 C C . SER A 1 90 ? -10.203 -6.471 25.717 1.00 75.06 90 SER A C 1
ATOM 675 O O . SER A 1 90 ? -10.704 -6.008 26.740 1.00 75.06 90 SER A O 1
ATOM 677 N N . PHE A 1 91 ? -10.737 -7.535 25.112 1.00 71.88 91 PHE A N 1
ATOM 678 C CA . PHE A 1 91 ? -11.913 -8.227 25.638 1.00 71.88 91 PHE A CA 1
ATOM 679 C C . PHE A 1 91 ? -11.642 -8.956 26.962 1.00 71.88 91 PHE A C 1
ATOM 681 O O . PHE A 1 91 ? -12.498 -8.926 27.850 1.00 71.88 91 PHE A O 1
ATOM 688 N N . ALA A 1 92 ? -10.475 -9.590 27.116 1.00 74.12 92 ALA A N 1
ATOM 689 C CA . ALA A 1 92 ? -10.094 -10.252 28.364 1.00 74.12 92 ALA A CA 1
ATOM 690 C C . ALA A 1 92 ? -10.000 -9.255 29.534 1.00 74.12 92 ALA A C 1
ATOM 692 O O . ALA A 1 92 ? -10.499 -9.536 30.624 1.00 74.12 92 ALA A O 1
ATOM 693 N N . GLU A 1 93 ? -9.437 -8.069 29.293 1.00 71.38 93 GLU A N 1
ATOM 694 C CA . GLU A 1 93 ? -9.366 -6.977 30.273 1.00 71.38 93 GLU A CA 1
ATOM 695 C C . GLU A 1 93 ? -10.762 -6.415 30.590 1.00 71.38 93 GLU A C 1
ATOM 697 O O . GLU A 1 93 ? -11.140 -6.256 31.756 1.00 71.38 93 GLU A O 1
ATOM 702 N N . ARG A 1 94 ? -11.586 -6.217 29.554 1.00 73.69 94 ARG A N 1
ATOM 703 C CA . ARG A 1 94 ? -12.925 -5.630 29.681 1.00 73.69 94 ARG A CA 1
ATOM 704 C C . ARG A 1 94 ? -13.956 -6.546 30.329 1.00 73.69 94 ARG A C 1
ATOM 706 O O . ARG A 1 94 ? -14.899 -6.022 30.910 1.00 73.69 94 ARG A O 1
ATOM 713 N N . LYS A 1 95 ? -13.800 -7.880 30.343 1.00 70.00 95 LYS A N 1
ATOM 714 C CA . LYS A 1 95 ? -14.708 -8.773 31.109 1.00 70.00 95 LYS A CA 1
ATOM 715 C C . LYS A 1 95 ? -14.849 -8.318 32.575 1.00 70.00 95 LYS A C 1
ATOM 717 O O . LYS A 1 95 ? -15.956 -8.331 33.115 1.00 70.00 95 LYS A O 1
ATOM 722 N N . ARG A 1 96 ? -13.756 -7.858 33.202 1.00 69.44 96 ARG A N 1
ATOM 723 C CA . ARG A 1 96 ? -13.761 -7.317 34.577 1.00 69.44 96 ARG A CA 1
ATOM 724 C C . ARG A 1 96 ? -14.430 -5.944 34.686 1.00 69.44 96 ARG A C 1
ATOM 726 O O . ARG A 1 96 ? -15.187 -5.711 35.631 1.00 69.44 96 ARG A O 1
ATOM 733 N N . GLU A 1 97 ? -14.197 -5.051 33.728 1.00 70.88 97 GLU A N 1
ATOM 734 C CA . GLU A 1 97 ? -14.838 -3.727 33.707 1.00 70.88 97 GLU A CA 1
ATOM 735 C C . GLU A 1 97 ? -16.347 -3.825 33.473 1.00 70.88 97 GLU A C 1
ATOM 737 O O . GLU A 1 97 ? -17.124 -3.204 34.195 1.00 70.88 97 GLU A O 1
ATOM 742 N N . ILE A 1 98 ? -16.778 -4.658 32.520 1.00 72.44 98 ILE A N 1
ATOM 743 C CA . ILE A 1 98 ? -18.192 -4.883 32.196 1.00 72.44 98 ILE A CA 1
ATOM 744 C C . ILE A 1 98 ? -18.929 -5.468 33.404 1.00 72.44 98 ILE A C 1
ATOM 746 O O . ILE A 1 98 ? -20.045 -5.042 33.698 1.00 72.44 98 ILE A O 1
ATOM 750 N N . ALA A 1 99 ? -18.311 -6.404 34.134 1.00 71.88 99 ALA A N 1
ATOM 751 C CA . ALA A 1 99 ? -18.882 -6.940 35.368 1.00 71.88 99 ALA A CA 1
ATOM 752 C C . ALA A 1 99 ? -19.119 -5.833 36.409 1.00 71.88 99 ALA A C 1
ATOM 754 O O . ALA A 1 99 ? -20.199 -5.757 36.989 1.00 71.88 99 ALA A O 1
ATOM 755 N N . THR A 1 100 ? -18.153 -4.928 36.582 1.00 79.06 100 THR A N 1
ATOM 756 C CA . THR A 1 100 ? -18.265 -3.790 37.509 1.00 79.06 100 THR A CA 1
ATOM 757 C C . THR A 1 100 ? -19.332 -2.785 37.058 1.00 79.06 100 THR A C 1
ATOM 759 O O . THR A 1 100 ? -20.179 -2.382 37.852 1.00 79.06 100 THR A O 1
ATOM 762 N N . LEU A 1 101 ? -19.366 -2.426 35.771 1.00 74.38 101 LEU A N 1
ATOM 763 C CA . LEU A 1 101 ? -20.354 -1.494 35.208 1.00 74.38 101 LEU A CA 1
ATOM 764 C C . LEU A 1 101 ? -21.786 -2.038 35.292 1.00 74.38 101 LEU A C 1
ATOM 766 O O . LEU A 1 101 ? -22.716 -1.283 35.579 1.00 74.38 101 LEU A O 1
ATOM 770 N N . ARG A 1 102 ? -21.965 -3.353 35.111 1.00 73.94 102 ARG A N 1
ATOM 771 C CA . ARG A 1 102 ? -23.265 -4.012 35.300 1.00 73.94 102 ARG A CA 1
ATOM 772 C C . ARG A 1 102 ? -23.752 -3.952 36.746 1.00 73.94 102 ARG A C 1
ATOM 774 O O . ARG A 1 102 ? -24.956 -3.846 36.951 1.00 73.94 102 ARG A O 1
ATOM 781 N N . VAL A 1 103 ? -22.851 -3.988 37.731 1.00 79.12 103 VAL A N 1
ATOM 782 C CA . VAL A 1 103 ? -23.206 -3.826 39.155 1.00 79.12 103 VAL A CA 1
ATOM 783 C C . VAL A 1 103 ? -23.674 -2.397 39.452 1.00 79.12 103 VAL A C 1
ATOM 785 O O . VAL A 1 103 ? -24.571 -2.206 40.265 1.00 79.12 103 VAL A O 1
ATOM 788 N N . VAL A 1 104 ? -23.126 -1.401 38.748 1.00 80.88 104 VAL A N 1
ATOM 789 C CA . VAL A 1 104 ? -23.531 0.015 38.854 1.00 80.88 104 VAL A CA 1
ATOM 790 C C . VAL A 1 104 ? -24.818 0.319 38.060 1.00 80.88 104 VAL A C 1
ATOM 792 O O . VAL A 1 104 ? -25.389 1.397 38.196 1.00 80.88 104 VAL A O 1
ATOM 795 N N . GLY A 1 105 ? -25.327 -0.641 37.279 1.00 80.31 105 GLY A N 1
ATOM 796 C CA . GLY A 1 105 ? -26.616 -0.544 36.583 1.00 80.31 105 GLY A CA 1
ATOM 797 C C . GLY A 1 105 ? -26.540 -0.129 35.111 1.00 80.31 105 GLY A C 1
ATOM 798 O O . GLY A 1 105 ? -27.583 0.102 34.502 1.00 80.31 105 GLY A O 1
ATOM 799 N N . TYR A 1 106 ? -25.345 -0.064 34.515 1.00 78.69 106 TYR A N 1
ATOM 800 C CA . TYR A 1 106 ? -25.195 0.235 33.087 1.00 78.69 106 TYR A CA 1
ATOM 801 C C . TYR A 1 106 ? -25.689 -0.913 32.198 1.00 78.69 106 TYR A C 1
ATOM 803 O O . TYR A 1 106 ? -25.480 -2.098 32.486 1.00 78.69 106 TYR A O 1
ATOM 811 N N . THR A 1 107 ? -26.304 -0.558 31.069 1.00 77.25 107 THR A N 1
ATOM 812 C CA . THR A 1 107 ? -26.807 -1.527 30.089 1.00 77.25 107 THR A CA 1
ATOM 813 C C . THR A 1 107 ? -25.704 -2.000 29.135 1.00 77.25 107 THR A C 1
ATOM 815 O O . THR A 1 107 ? -24.752 -1.287 28.819 1.00 77.25 107 THR A O 1
ATOM 818 N N . VAL A 1 108 ? -25.842 -3.222 28.607 1.00 69.06 108 VAL A N 1
ATOM 819 C CA . VAL A 1 108 ? -24.874 -3.823 27.662 1.00 69.06 108 VAL A CA 1
ATOM 820 C C . VAL A 1 108 ? -24.703 -2.974 26.391 1.00 69.06 108 VAL A C 1
ATOM 822 O O . VAL A 1 108 ? -23.618 -2.936 25.808 1.00 69.06 108 VAL A O 1
ATOM 825 N N . GLN A 1 109 ? -25.754 -2.262 25.971 1.00 71.75 109 GLN A N 1
ATOM 826 C CA . GLN A 1 109 ? -25.720 -1.377 24.804 1.00 71.75 109 GLN A CA 1
ATOM 827 C C . GLN A 1 109 ? -24.891 -0.109 25.053 1.00 71.75 109 GLN A C 1
ATOM 829 O O . GLN A 1 109 ? -24.106 0.277 24.185 1.00 71.75 109 GLN A O 1
ATOM 834 N N . GLU A 1 110 ? -25.018 0.509 26.230 1.00 73.44 110 GLU A N 1
ATOM 835 C CA . GLU A 1 110 ? -24.228 1.691 26.608 1.00 73.44 110 GLU A CA 1
ATOM 836 C C . GLU A 1 110 ? -22.743 1.354 26.681 1.00 73.44 110 GLU A C 1
ATOM 838 O O . GLU A 1 110 ? -21.918 2.054 26.093 1.00 73.44 110 GLU A O 1
ATOM 843 N N . ILE A 1 111 ? -22.424 0.221 27.312 1.00 69.31 111 ILE A N 1
ATOM 844 C CA . ILE A 1 111 ? -21.063 -0.303 27.398 1.00 69.31 111 ILE A CA 1
ATOM 845 C C . ILE A 1 111 ? -20.515 -0.536 25.984 1.00 69.31 111 ILE A C 1
ATOM 847 O O . ILE A 1 111 ? -19.514 0.068 25.615 1.00 69.31 111 ILE A O 1
ATOM 851 N N . SER A 1 112 ? -21.201 -1.317 25.139 1.00 68.50 112 SER A N 1
ATOM 852 C CA . SER A 1 112 ? -20.731 -1.620 23.777 1.00 68.50 112 SER A CA 1
ATOM 853 C C . SER A 1 112 ? -20.526 -0.378 22.899 1.00 68.50 112 SER A C 1
ATOM 855 O O . SER A 1 112 ? -19.633 -0.384 22.050 1.00 68.50 112 SER A O 1
ATOM 857 N N . SER A 1 113 ? -21.339 0.66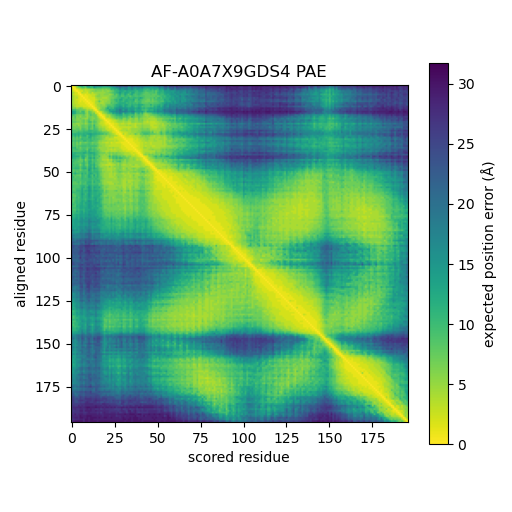9 23.069 1.00 73.62 113 SER A N 1
ATOM 858 C CA . SER A 1 113 ? -21.201 1.936 22.335 1.00 73.62 113 SER A CA 1
ATOM 859 C C . SER A 1 113 ? -19.948 2.710 22.756 1.00 73.62 113 SER A C 1
ATOM 861 O O . SER A 1 113 ? -19.233 3.258 21.915 1.00 73.62 113 SER A O 1
ATOM 863 N N . LEU A 1 114 ? -19.640 2.707 24.054 1.00 74.44 114 LEU A N 1
ATOM 864 C CA . LEU A 1 114 ? -18.453 3.352 24.615 1.00 74.44 114 LEU A CA 1
ATOM 865 C C . LEU A 1 114 ? -17.170 2.676 24.105 1.00 74.44 114 LEU A C 1
ATOM 867 O O . LEU A 1 114 ? -16.262 3.354 23.623 1.00 74.44 114 LEU A O 1
ATOM 871 N N . LEU A 1 115 ? -17.164 1.339 24.068 1.00 68.31 115 LEU A N 1
ATOM 872 C CA . LEU A 1 115 ? -16.049 0.555 23.523 1.00 68.31 115 LEU A CA 1
ATOM 873 C C . LEU A 1 115 ? -15.841 0.784 22.020 1.00 68.31 115 LEU A C 1
ATOM 875 O O . LEU A 1 115 ? -14.702 0.847 21.555 1.00 68.31 115 LEU A O 1
ATOM 879 N N . LEU A 1 116 ? -16.931 0.925 21.256 1.00 70.38 116 LEU A N 1
ATOM 880 C CA . LEU A 1 116 ? -16.859 1.215 19.824 1.00 70.38 116 LEU A CA 1
ATOM 881 C C . LEU A 1 116 ? -16.184 2.571 19.573 1.00 70.38 116 LEU A C 1
ATOM 883 O O . LEU A 1 116 ? -15.349 2.682 18.678 1.00 70.38 116 LEU A O 1
ATOM 887 N N . LYS A 1 117 ? -16.515 3.593 20.372 1.00 77.75 117 LYS A N 1
ATOM 888 C CA . LYS A 1 117 ? -15.901 4.926 20.264 1.00 77.75 117 LYS A CA 1
ATOM 889 C C . LYS A 1 117 ? -14.405 4.895 20.562 1.00 77.75 117 LYS A C 1
ATOM 891 O O . LYS A 1 117 ? -13.641 5.530 19.843 1.00 77.75 117 LYS A O 1
ATOM 896 N N . GLU A 1 118 ? -13.987 4.138 21.572 1.00 74.12 118 GLU A N 1
ATOM 897 C CA . GLU A 1 118 ? -12.573 3.992 21.926 1.00 74.12 118 GLU A CA 1
ATOM 898 C C . GLU A 1 118 ? -11.773 3.309 20.804 1.00 74.12 118 GLU A C 1
ATOM 900 O O . GLU A 1 118 ? -10.762 3.840 20.341 1.00 74.12 118 GLU A O 1
ATOM 905 N N . ASN A 1 119 ? -12.295 2.201 20.263 1.00 71.69 119 ASN A N 1
ATOM 906 C CA . ASN A 1 119 ? -11.680 1.505 19.129 1.00 71.69 119 ASN A CA 1
ATOM 907 C C . ASN A 1 119 ? -11.626 2.382 17.866 1.00 71.69 119 ASN A C 1
ATOM 909 O O . ASN A 1 119 ? -10.644 2.342 17.117 1.00 71.69 119 ASN A O 1
ATOM 913 N N . LEU A 1 120 ? -12.672 3.178 17.615 1.00 74.69 120 LEU A N 1
ATOM 914 C CA . LEU A 1 120 ? -12.707 4.124 16.500 1.00 74.69 120 LEU A CA 1
ATOM 915 C C . LEU A 1 120 ? -11.651 5.217 16.659 1.00 74.69 120 LEU A C 1
ATOM 917 O O . LEU A 1 120 ? -10.959 5.511 15.690 1.00 74.69 120 LEU A O 1
ATOM 921 N N . LEU A 1 121 ? -11.484 5.778 17.859 1.00 82.12 121 LEU A N 1
ATOM 922 C CA . LEU A 1 121 ? -10.447 6.775 18.140 1.00 82.12 121 LEU A CA 1
ATOM 923 C C . LEU A 1 121 ? -9.043 6.203 17.916 1.00 82.12 121 LEU A C 1
ATOM 925 O O . LEU A 1 121 ? -8.232 6.827 17.232 1.00 82.12 121 LEU A O 1
ATOM 929 N N . GLN A 1 122 ? -8.773 4.993 18.413 1.00 76.88 122 GLN A N 1
ATOM 930 C CA . GLN A 1 122 ? -7.483 4.327 18.220 1.00 76.88 122 GLN A CA 1
ATOM 931 C C . GLN A 1 122 ? -7.206 4.031 16.736 1.00 76.88 122 GLN A C 1
ATOM 933 O O . GLN A 1 122 ? -6.098 4.259 16.246 1.00 76.88 122 GLN A O 1
ATOM 938 N N . SER A 1 123 ? -8.227 3.594 15.995 1.00 75.25 123 SER A N 1
ATOM 939 C CA . SER A 1 123 ? -8.124 3.353 14.549 1.00 75.25 123 SER A CA 1
ATOM 940 C C . SER A 1 123 ? -7.902 4.650 13.768 1.00 75.25 123 SER A C 1
ATOM 942 O O . SER A 1 123 ? -7.087 4.685 12.846 1.00 75.25 123 SER A O 1
ATOM 944 N N . LEU A 1 124 ? -8.589 5.732 14.150 1.00 80.75 124 LEU A N 1
ATOM 945 C CA . LEU A 1 124 ? -8.456 7.045 13.523 1.00 80.75 124 LEU A CA 1
ATOM 946 C C . LEU A 1 124 ? -7.032 7.590 13.683 1.00 80.75 124 LEU A C 1
ATOM 948 O O . LEU A 1 124 ? -6.454 8.070 12.712 1.00 80.75 124 LEU A O 1
ATOM 952 N N . LEU A 1 125 ? -6.448 7.459 14.879 1.00 84.44 125 LEU A N 1
ATOM 953 C CA . LEU A 1 125 ? -5.051 7.821 15.134 1.00 84.44 125 LEU A CA 1
ATOM 954 C C . LEU A 1 125 ? -4.090 6.984 14.281 1.00 84.44 125 LEU A C 1
ATOM 956 O O . LEU A 1 125 ? -3.159 7.532 13.690 1.00 84.44 125 LEU A O 1
ATOM 960 N N . GLY A 1 126 ? -4.350 5.679 14.153 1.00 82.12 126 GLY A N 1
ATOM 961 C CA . GLY A 1 126 ? -3.576 4.793 13.282 1.00 82.12 126 GLY A CA 1
ATOM 962 C C . GLY A 1 126 ? -3.587 5.239 11.817 1.00 82.12 126 GLY A C 1
ATOM 963 O O . GLY A 1 126 ? -2.531 5.314 11.192 1.00 82.12 126 GLY A O 1
ATOM 964 N N . VAL A 1 127 ? -4.754 5.602 11.274 1.00 79.25 127 VAL A N 1
ATOM 965 C CA . VAL A 1 127 ? -4.879 6.116 9.895 1.00 79.25 127 VAL A CA 1
ATOM 966 C C . VAL A 1 127 ? -4.210 7.480 9.746 1.00 79.25 127 VAL A C 1
ATOM 968 O O . VAL A 1 127 ? -3.458 7.696 8.794 1.00 79.25 127 VAL A O 1
ATOM 971 N N . ALA A 1 128 ? -4.462 8.387 10.692 1.00 84.56 128 ALA A N 1
ATOM 972 C CA . ALA A 1 128 ? -3.937 9.747 10.669 1.00 84.56 128 ALA A CA 1
ATOM 973 C C . ALA A 1 128 ? -2.402 9.779 10.685 1.00 84.56 128 ALA A C 1
ATOM 975 O O . ALA A 1 128 ? -1.812 10.627 10.023 1.00 84.56 128 ALA A O 1
ATOM 976 N N . LEU A 1 129 ? -1.758 8.845 11.393 1.00 87.56 129 LEU A N 1
ATOM 977 C CA . LEU A 1 129 ? -0.298 8.713 11.422 1.00 87.56 129 LEU A CA 1
ATOM 978 C C . LEU A 1 129 ? 0.240 7.834 10.283 1.00 87.56 129 LEU A C 1
ATOM 980 O O . LEU A 1 129 ? 1.298 8.126 9.725 1.00 87.56 129 LEU A O 1
ATOM 984 N N . GLY A 1 130 ? -0.487 6.784 9.899 1.00 84.44 130 GLY A N 1
ATOM 985 C CA . GLY A 1 130 ? -0.054 5.827 8.880 1.00 84.44 130 GLY A CA 1
ATOM 986 C C . GLY A 1 130 ? 0.024 6.420 7.472 1.00 84.44 130 GLY A C 1
ATOM 987 O O . GLY A 1 130 ? 0.986 6.155 6.754 1.00 84.44 130 GLY A O 1
ATOM 988 N N . LEU A 1 131 ? -0.942 7.259 7.081 1.00 81.38 131 LEU A N 1
ATOM 989 C CA . LEU A 1 131 ? -0.960 7.904 5.760 1.00 81.38 131 LEU A CA 1
ATOM 990 C C . LEU A 1 131 ? 0.257 8.817 5.499 1.00 81.38 131 LEU A C 1
ATOM 992 O O . LEU A 1 131 ? 0.948 8.600 4.496 1.00 81.38 131 LEU A O 1
ATOM 996 N N . PRO A 1 132 ? 0.576 9.812 6.354 1.00 86.25 132 PRO A N 1
ATOM 997 C CA . PRO A 1 132 ? 1.745 10.664 6.141 1.00 86.25 132 PRO A CA 1
ATOM 998 C C . PRO A 1 132 ? 3.053 9.878 6.256 1.00 86.25 132 PRO A C 1
ATOM 1000 O O . PRO A 1 132 ? 3.984 10.130 5.489 1.00 86.25 132 PRO A O 1
ATOM 1003 N N . PHE A 1 133 ? 3.117 8.891 7.156 1.00 88.12 133 PHE A N 1
ATOM 1004 C CA . PHE A 1 133 ? 4.295 8.040 7.295 1.00 88.12 133 PHE A CA 1
ATOM 1005 C C . PHE A 1 133 ? 4.545 7.198 6.037 1.00 88.12 133 PHE A C 1
ATOM 1007 O O . PHE A 1 133 ? 5.663 7.177 5.525 1.00 88.12 133 PHE A O 1
ATOM 1014 N N . GLY A 1 134 ? 3.502 6.577 5.477 1.00 84.56 134 GLY A N 1
ATOM 10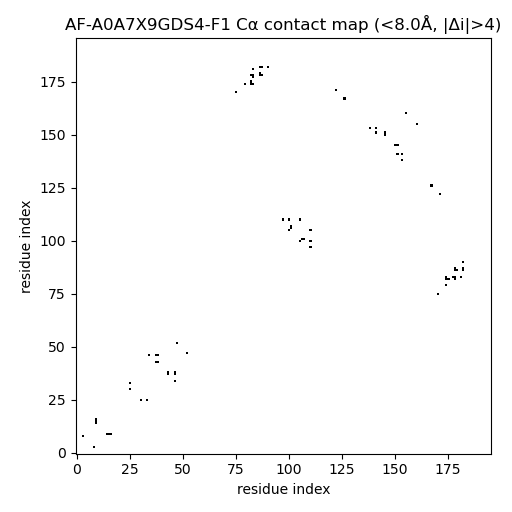15 C CA . GLY A 1 134 ? 3.591 5.818 4.229 1.00 84.56 134 GLY A CA 1
ATOM 1016 C C . GLY A 1 134 ? 4.026 6.682 3.043 1.00 84.56 134 GLY A C 1
ATOM 1017 O O . GLY A 1 134 ? 4.859 6.255 2.242 1.00 84.56 134 GLY A O 1
ATOM 1018 N N . TYR A 1 135 ? 3.535 7.924 2.961 1.00 82.12 135 TYR A N 1
ATOM 1019 C CA . TYR A 1 135 ? 3.981 8.886 1.950 1.00 82.12 135 TYR A CA 1
ATOM 1020 C C . TYR A 1 135 ? 5.472 9.221 2.087 1.00 82.12 135 TYR A C 1
ATOM 1022 O O . TYR A 1 135 ? 6.216 9.149 1.105 1.00 82.12 135 TYR A O 1
ATOM 1030 N N . TYR A 1 136 ? 5.924 9.550 3.301 1.00 86.75 136 TYR A N 1
ATOM 1031 C CA . TYR A 1 136 ? 7.325 9.880 3.551 1.00 86.75 136 TYR A CA 1
ATOM 1032 C C . TYR A 1 136 ? 8.246 8.695 3.251 1.00 86.75 136 TYR A C 1
ATOM 1034 O O . TYR A 1 136 ? 9.263 8.860 2.579 1.00 86.75 136 TYR A O 1
ATOM 1042 N N . LEU A 1 137 ? 7.853 7.492 3.678 1.00 85.94 137 LEU A N 1
ATOM 1043 C CA . LEU A 1 137 ? 8.611 6.270 3.438 1.00 85.94 137 LEU A CA 1
ATOM 1044 C C . LEU A 1 137 ? 8.696 5.943 1.943 1.00 85.94 137 LEU A C 1
ATOM 1046 O O . LEU A 1 137 ? 9.765 5.581 1.462 1.00 85.94 137 LEU A O 1
ATOM 1050 N N . SER A 1 138 ?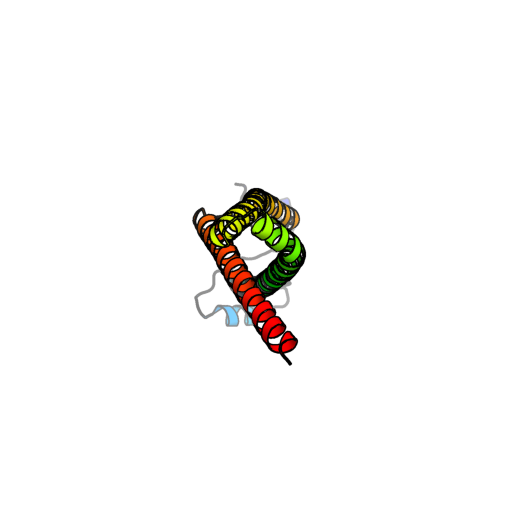 7.607 6.146 1.194 1.00 80.06 138 SER A N 1
ATOM 1051 C CA . SER A 1 138 ? 7.593 5.966 -0.265 1.00 80.06 138 SER A CA 1
ATOM 1052 C C . SER A 1 138 ? 8.548 6.940 -0.958 1.00 80.06 138 SER A C 1
ATOM 1054 O O . SER A 1 138 ? 9.326 6.543 -1.824 1.00 80.06 138 SER A O 1
ATOM 1056 N N . LYS A 1 139 ? 8.537 8.215 -0.547 1.00 81.38 139 LYS A N 1
ATOM 1057 C CA . LYS A 1 139 ? 9.454 9.232 -1.077 1.00 81.38 139 LYS A CA 1
ATOM 1058 C C . LYS A 1 139 ? 10.913 8.900 -0.752 1.00 81.38 139 LYS A C 1
ATOM 1060 O O . LYS A 1 139 ? 11.773 9.016 -1.620 1.00 81.38 139 LYS A O 1
ATOM 1065 N N . TRP A 1 140 ? 11.181 8.487 0.485 1.00 83.62 140 TRP A N 1
ATOM 1066 C CA . TRP A 1 140 ? 12.518 8.111 0.936 1.00 83.62 140 TRP A CA 1
ATOM 1067 C C . TRP A 1 140 ? 13.041 6.881 0.189 1.00 83.62 140 TRP A C 1
ATOM 1069 O O . TRP A 1 140 ? 14.153 6.917 -0.330 1.00 83.62 140 TRP A O 1
ATOM 1079 N N . TYR A 1 141 ? 12.207 5.849 0.032 1.00 81.50 141 TYR A N 1
ATOM 1080 C CA . TYR A 1 141 ? 12.544 4.649 -0.730 1.00 81.50 141 TYR A CA 1
ATOM 1081 C C . TYR A 1 141 ? 12.950 4.980 -2.168 1.00 81.50 141 TYR A C 1
ATOM 1083 O O . TYR A 1 141 ? 13.981 4.506 -2.633 1.00 81.50 141 TYR A O 1
ATOM 1091 N N . VAL A 1 142 ? 12.193 5.836 -2.864 1.00 75.94 142 VAL A N 1
ATOM 1092 C CA . VAL A 1 142 ? 12.524 6.184 -4.255 1.00 75.94 142 VAL A CA 1
ATOM 1093 C C . VAL A 1 142 ? 13.777 7.050 -4.347 1.00 75.94 142 VAL A C 1
ATOM 1095 O O . VAL A 1 142 ? 14.569 6.876 -5.270 1.00 75.94 142 VAL A O 1
ATOM 1098 N N . MET A 1 143 ? 14.008 7.938 -3.380 1.00 75.69 143 MET A N 1
ATOM 1099 C CA . MET A 1 143 ? 15.250 8.711 -3.319 1.00 75.69 143 MET A CA 1
ATOM 1100 C C . MET A 1 143 ? 16.477 7.803 -3.157 1.00 75.69 143 MET A C 1
ATOM 1102 O O . MET A 1 143 ? 17.504 8.070 -3.767 1.00 75.69 143 MET A O 1
ATOM 1106 N N . THR A 1 144 ? 16.366 6.723 -2.380 1.00 75.81 144 THR A N 1
ATOM 1107 C CA . THR A 1 144 ? 17.445 5.736 -2.210 1.00 75.81 144 THR A CA 1
ATOM 1108 C C . THR A 1 144 ? 17.553 4.758 -3.383 1.00 75.81 144 THR A C 1
ATOM 1110 O O . THR A 1 144 ? 18.649 4.308 -3.697 1.00 75.81 144 THR A O 1
ATOM 1113 N N . ALA A 1 145 ? 16.439 4.419 -4.036 1.00 68.38 145 ALA A N 1
ATOM 1114 C CA . ALA A 1 145 ? 16.425 3.525 -5.194 1.00 68.38 145 ALA A CA 1
ATOM 1115 C C . ALA A 1 145 ? 16.897 4.215 -6.488 1.00 68.38 145 ALA A C 1
ATOM 1117 O O . ALA A 1 145 ? 17.356 3.544 -7.412 1.00 68.38 145 ALA A O 1
ATOM 1118 N N . SER A 1 146 ? 16.791 5.545 -6.561 1.00 62.78 146 SER A N 1
ATOM 1119 C CA . SER A 1 146 ? 17.315 6.331 -7.678 1.00 62.78 146 SER A CA 1
ATOM 1120 C C . SER A 1 146 ? 18.844 6.268 -7.665 1.00 62.78 146 SER A C 1
ATOM 1122 O O . SER A 1 146 ? 19.483 6.742 -6.731 1.00 62.78 146 SER A O 1
ATOM 1124 N N . THR A 1 147 ? 19.425 5.661 -8.697 1.00 59.94 147 THR A N 1
ATOM 1125 C CA . THR A 1 147 ? 20.882 5.553 -8.900 1.00 59.94 147 THR A CA 1
ATOM 1126 C C . THR A 1 147 ? 21.258 6.351 -10.153 1.00 59.94 147 THR A C 1
ATOM 1128 O O . THR A 1 147 ? 20.399 6.550 -11.009 1.00 59.94 147 THR A O 1
ATOM 1131 N N . ASP A 1 148 ? 22.526 6.745 -10.324 1.00 53.78 148 ASP A N 1
ATOM 1132 C CA . ASP A 1 148 ? 23.032 7.513 -11.486 1.00 53.78 148 ASP A CA 1
ATOM 1133 C C . ASP A 1 148 ? 22.699 6.903 -12.870 1.00 53.78 148 ASP A C 1
ATOM 1135 O O . ASP A 1 148 ? 22.787 7.584 -13.889 1.00 53.78 148 ASP A O 1
ATOM 1139 N N . ILE A 1 149 ? 22.285 5.631 -12.919 1.00 52.09 149 ILE A N 1
ATOM 1140 C CA . ILE A 1 149 ? 21.905 4.896 -14.137 1.00 52.09 149 ILE A CA 1
ATOM 1141 C C . ILE A 1 149 ? 20.372 4.823 -14.329 1.00 52.09 149 ILE A C 1
ATOM 1143 O O . ILE A 1 149 ? 19.895 4.699 -15.454 1.00 52.09 149 ILE A O 1
ATOM 1147 N N . TYR A 1 150 ? 19.578 4.939 -13.257 1.00 54.59 150 TYR A N 1
ATOM 1148 C CA . TYR A 1 150 ? 18.123 4.745 -13.280 1.00 54.59 150 TYR A CA 1
ATOM 1149 C C . TYR A 1 150 ? 17.403 5.841 -12.487 1.00 54.59 150 TYR A C 1
ATOM 1151 O O . TYR A 1 150 ? 17.404 5.845 -11.256 1.00 54.59 150 TYR A O 1
ATOM 1159 N N . THR A 1 151 ? 16.719 6.744 -13.195 1.00 58.19 151 THR A N 1
ATOM 1160 C CA . THR A 1 151 ? 15.761 7.678 -12.585 1.00 58.19 151 THR A CA 1
ATOM 1161 C C . THR A 1 151 ? 14.360 7.090 -12.710 1.00 58.19 151 THR A C 1
ATOM 1163 O O . THR A 1 151 ? 13.814 7.029 -13.809 1.00 58.19 151 THR A O 1
ATOM 1166 N N . ILE A 1 152 ? 13.769 6.660 -11.593 1.00 59.97 152 ILE A N 1
ATOM 1167 C CA . ILE A 1 152 ? 12.361 6.250 -11.546 1.00 59.97 152 ILE A CA 1
ATOM 1168 C C . ILE A 1 152 ? 11.549 7.476 -11.110 1.00 59.97 152 ILE A C 1
ATOM 1170 O O . ILE A 1 152 ? 11.547 7.809 -9.922 1.00 59.97 152 ILE A O 1
ATOM 1174 N N . PRO A 1 153 ? 10.872 8.193 -12.027 1.00 61.09 153 PRO A N 1
ATOM 1175 C CA . PRO A 1 153 ? 10.027 9.307 -11.629 1.00 61.09 153 PRO A CA 1
ATOM 1176 C C . PRO A 1 153 ? 8.855 8.788 -10.788 1.00 61.09 153 PRO A C 1
ATOM 1178 O O . PRO A 1 153 ? 8.087 7.927 -11.217 1.00 61.09 153 PRO A O 1
ATOM 1181 N N . VAL A 1 154 ? 8.704 9.331 -9.580 1.00 56.91 154 VAL A N 1
ATOM 1182 C CA . VAL A 1 154 ? 7.565 9.041 -8.701 1.00 56.91 154 VAL A CA 1
ATOM 1183 C C . VAL A 1 154 ? 6.324 9.715 -9.263 1.00 56.91 154 VAL A C 1
ATOM 1185 O O . VAL A 1 154 ? 6.042 10.872 -8.958 1.00 56.91 154 VAL A O 1
ATOM 1188 N N . VAL A 1 155 ? 5.566 8.995 -10.085 1.00 65.25 155 VAL A N 1
ATOM 1189 C CA . VAL A 1 155 ? 4.259 9.462 -10.553 1.00 65.25 155 VAL A CA 1
ATOM 1190 C C . VAL A 1 155 ? 3.181 8.856 -9.660 1.00 65.25 155 VAL A C 1
ATOM 1192 O O . VAL A 1 155 ? 2.609 7.809 -9.955 1.00 65.25 155 VAL A O 1
ATOM 1195 N N . ILE A 1 156 ? 2.919 9.502 -8.520 1.00 65.62 156 ILE A N 1
ATOM 1196 C CA . ILE A 1 156 ? 1.778 9.142 -7.671 1.00 65.62 156 ILE A CA 1
ATOM 1197 C C . ILE A 1 156 ? 0.558 9.900 -8.191 1.00 65.62 156 ILE A C 1
ATOM 1199 O O . ILE A 1 156 ? 0.416 11.104 -7.979 1.00 65.62 156 ILE A O 1
ATOM 1203 N N . TYR A 1 157 ? -0.333 9.191 -8.877 1.00 73.00 157 TYR A N 1
ATOM 1204 C CA . TYR A 1 157 ? -1.604 9.758 -9.308 1.00 73.00 157 TYR A CA 1
ATOM 1205 C C . TYR A 1 157 ? -2.545 9.965 -8.107 1.00 73.00 157 TYR A C 1
ATOM 1207 O O . TYR A 1 157 ? -2.561 9.144 -7.187 1.00 73.00 157 TYR A O 1
ATOM 1215 N N . PRO A 1 158 ? -3.417 10.992 -8.125 1.00 72.75 158 PRO A N 1
ATOM 1216 C CA . PRO A 1 158 ? -4.448 11.184 -7.098 1.00 72.75 158 PRO A CA 1
ATOM 1217 C C . PRO A 1 158 ? -5.347 9.952 -6.898 1.00 72.75 158 PRO A C 1
ATOM 1219 O O . PRO A 1 158 ? -5.788 9.663 -5.788 1.00 72.75 158 PRO A O 1
ATOM 1222 N N . GLN A 1 159 ? -5.575 9.181 -7.964 1.00 75.62 159 GLN A N 1
ATOM 1223 C CA . GLN A 1 159 ? -6.339 7.932 -7.925 1.00 75.62 159 GLN A CA 1
ATOM 1224 C C . GLN A 1 159 ? -5.670 6.867 -7.041 1.00 75.62 159 GLN A C 1
ATOM 1226 O O . GLN A 1 159 ? -6.368 6.133 -6.345 1.00 75.62 159 GLN A O 1
ATOM 1231 N N . THR A 1 160 ? -4.335 6.820 -6.989 1.00 76.75 160 THR A N 1
ATOM 1232 C CA . THR A 1 160 ? -3.583 5.904 -6.117 1.00 76.75 160 THR A CA 1
ATOM 1233 C C . THR A 1 160 ? -3.862 6.190 -4.643 1.00 76.75 160 THR A C 1
ATOM 1235 O O . THR A 1 160 ? -4.047 5.257 -3.866 1.00 76.75 160 THR A O 1
ATOM 1238 N N . TYR A 1 161 ? -3.977 7.467 -4.260 1.00 72.25 161 TYR A N 1
ATOM 1239 C CA . TYR A 1 161 ? -4.382 7.841 -2.902 1.00 72.25 161 TYR A CA 1
ATOM 1240 C C . TYR A 1 161 ? -5.813 7.407 -2.593 1.00 72.25 161 TYR A C 1
ATOM 1242 O O . TYR A 1 161 ? -6.070 6.932 -1.491 1.00 72.25 161 TYR A O 1
ATOM 1250 N N . LEU A 1 162 ? -6.731 7.523 -3.558 1.00 79.88 162 LEU A N 1
ATOM 1251 C CA . LEU A 1 162 ? -8.112 7.079 -3.377 1.00 79.88 162 LEU A CA 1
ATOM 1252 C C . LEU A 1 162 ? -8.186 5.560 -3.162 1.00 79.88 162 LEU A C 1
ATOM 1254 O O . LEU A 1 162 ? -8.832 5.114 -2.218 1.00 79.88 162 LEU A O 1
ATOM 1258 N N . PHE A 1 163 ? -7.485 4.766 -3.978 1.00 81.44 163 PHE A N 1
ATOM 1259 C CA . PHE A 1 163 ? -7.427 3.311 -3.801 1.00 81.44 163 PHE A CA 1
ATOM 1260 C C . PHE A 1 163 ? -6.732 2.907 -2.499 1.00 81.44 163 PHE A C 1
ATOM 1262 O O . PHE A 1 163 ? -7.212 2.004 -1.818 1.00 81.44 163 PHE A O 1
ATOM 1269 N N . ALA A 1 164 ? -5.652 3.592 -2.111 1.00 78.38 164 ALA A N 1
A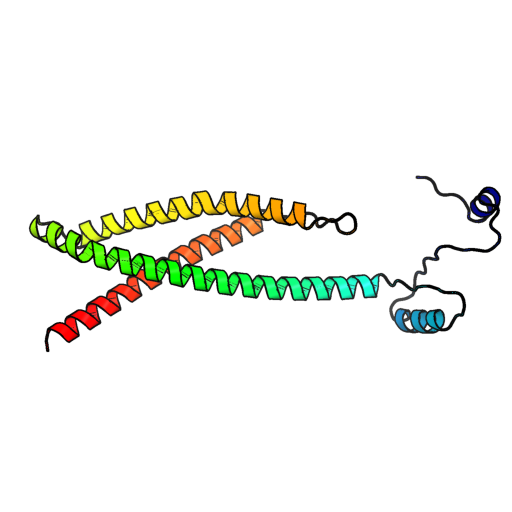TOM 1270 C CA . ALA A 1 164 ? -4.975 3.348 -0.839 1.00 78.38 164 ALA A CA 1
ATOM 1271 C C . ALA A 1 164 ? -5.874 3.687 0.361 1.00 78.38 164 ALA A C 1
ATOM 1273 O O . ALA A 1 164 ? -5.949 2.912 1.313 1.00 78.38 164 ALA A O 1
ATOM 1274 N N . ALA A 1 165 ? -6.605 4.804 0.300 1.00 76.69 165 ALA A N 1
ATOM 1275 C CA . ALA A 1 165 ? -7.550 5.202 1.336 1.00 76.69 165 ALA A CA 1
ATOM 1276 C C . ALA A 1 165 ? -8.723 4.215 1.436 1.00 76.69 165 ALA A C 1
ATOM 1278 O O . ALA A 1 165 ? -9.028 3.743 2.529 1.00 76.69 165 ALA A O 1
ATOM 1279 N N . LEU A 1 166 ? -9.341 3.846 0.309 1.00 84.00 166 LEU A N 1
ATOM 1280 C CA . LEU A 1 166 ? -10.427 2.861 0.273 1.00 84.00 166 LEU A CA 1
ATOM 1281 C C . LEU A 1 166 ? -9.959 1.479 0.740 1.00 84.00 166 LEU A C 1
ATOM 1283 O O . LEU A 1 166 ? -10.656 0.832 1.518 1.00 84.00 166 LEU A O 1
ATOM 1287 N N . GLY A 1 167 ? -8.770 1.049 0.314 1.00 82.38 167 GLY A N 1
ATOM 1288 C CA . GLY A 1 167 ? -8.155 -0.204 0.741 1.00 82.38 167 GLY A CA 1
ATOM 1289 C C . GLY A 1 167 ? -7.852 -0.217 2.238 1.00 82.38 167 GLY A C 1
ATOM 1290 O O . GLY A 1 167 ? -8.183 -1.185 2.915 1.00 82.38 167 GLY A O 1
ATOM 1291 N N . GLY A 1 168 ? -7.304 0.877 2.776 1.00 78.44 168 GLY A N 1
ATOM 1292 C CA . GLY A 1 168 ? -7.034 1.033 4.207 1.00 78.44 168 GLY A CA 1
ATOM 1293 C C . GLY A 1 168 ? -8.309 1.051 5.054 1.00 78.44 168 GLY A C 1
ATOM 1294 O O . GLY A 1 168 ? -8.402 0.326 6.042 1.00 78.44 168 GLY A O 1
ATOM 1295 N N . ILE A 1 169 ? -9.325 1.815 4.639 1.00 78.38 169 ILE A N 1
ATOM 1296 C CA . ILE A 1 169 ? -10.636 1.847 5.306 1.00 78.38 169 ILE A CA 1
ATOM 1297 C C . ILE A 1 169 ? -11.294 0.462 5.253 1.00 78.38 169 ILE A C 1
ATOM 1299 O O . ILE A 1 169 ? -11.769 -0.034 6.275 1.00 78.38 169 ILE A O 1
ATOM 1303 N N . GLY A 1 170 ? -11.284 -0.187 4.085 1.00 83.88 170 GLY A N 1
ATOM 1304 C CA . GLY A 1 170 ? -11.804 -1.542 3.906 1.00 83.88 170 GLY A CA 1
ATOM 1305 C C . GLY A 1 170 ? -11.087 -2.556 4.796 1.00 83.88 170 GLY A C 1
ATOM 1306 O O . GLY A 1 170 ? -11.740 -3.346 5.475 1.00 83.88 170 GLY A O 1
ATOM 1307 N N . PHE A 1 171 ? -9.757 -2.485 4.867 1.00 81.88 171 PHE A N 1
ATOM 1308 C CA . PHE A 1 171 ? -8.946 -3.325 5.742 1.00 81.88 171 PHE A CA 1
ATOM 1309 C C . PHE A 1 171 ? -9.331 -3.153 7.217 1.00 81.88 171 PHE A C 1
ATOM 1311 O O . PHE A 1 171 ? -9.600 -4.146 7.890 1.00 81.88 171 PHE A O 1
ATOM 1318 N N . ILE A 1 172 ? -9.444 -1.912 7.703 1.00 75.44 172 ILE A N 1
ATOM 1319 C CA . ILE A 1 172 ? -9.833 -1.621 9.093 1.00 75.44 172 ILE A CA 1
ATOM 1320 C C . ILE A 1 172 ? -11.230 -2.167 9.398 1.00 75.44 172 ILE A C 1
ATOM 1322 O O . ILE A 1 172 ? -11.425 -2.826 10.420 1.00 75.44 172 ILE A O 1
ATOM 1326 N N . LEU A 1 173 ? -12.197 -1.944 8.502 1.00 77.62 173 LEU A N 1
ATOM 1327 C CA . LEU A 1 173 ? -13.566 -2.435 8.667 1.00 77.62 173 LEU A CA 1
ATOM 1328 C C . LEU A 1 173 ? -13.614 -3.966 8.736 1.00 77.62 173 LEU A C 1
ATOM 1330 O O . LEU A 1 173 ? -14.249 -4.522 9.635 1.00 77.62 173 LEU A O 1
ATOM 1334 N N . ILE A 1 174 ? -12.929 -4.656 7.821 1.00 82.19 174 ILE A N 1
ATOM 1335 C CA . ILE A 1 174 ? -12.902 -6.125 7.786 1.00 82.19 174 ILE A CA 1
ATOM 1336 C C . ILE A 1 174 ? -12.172 -6.676 9.018 1.00 82.19 174 ILE A C 1
ATOM 1338 O O . ILE A 1 174 ? -12.659 -7.629 9.635 1.00 82.19 174 ILE A O 1
ATOM 1342 N N . ALA A 1 175 ? -11.046 -6.073 9.410 1.00 74.19 175 ALA A N 1
ATOM 1343 C CA . ALA A 1 175 ? -10.278 -6.480 10.586 1.00 74.19 175 ALA A CA 1
ATOM 1344 C C . ALA A 1 175 ? -11.107 -6.335 11.865 1.00 74.19 175 ALA A C 1
ATOM 1346 O O . ALA A 1 175 ? -11.223 -7.290 12.635 1.00 74.19 175 ALA A O 1
ATOM 1347 N N . HIS A 1 176 ? -11.781 -5.196 12.032 1.00 72.25 176 HIS A N 1
ATOM 1348 C CA . HIS A 1 176 ? -12.661 -4.945 13.168 1.00 72.25 176 HIS A CA 1
ATOM 1349 C C . HIS A 1 176 ? -13.844 -5.926 13.215 1.00 72.25 176 HIS A C 1
ATOM 1351 O O . HIS A 1 176 ? -14.101 -6.546 14.248 1.00 72.25 176 HIS A O 1
ATOM 1357 N N . LEU A 1 177 ? -14.550 -6.133 12.095 1.00 76.56 177 LEU A N 1
ATOM 1358 C CA . LEU A 1 177 ? -15.677 -7.075 12.033 1.00 76.56 177 LEU A CA 1
ATOM 1359 C C . LEU A 1 177 ? -15.253 -8.511 12.357 1.00 76.56 177 LEU A C 1
ATOM 1361 O O . LEU A 1 177 ? -15.975 -9.231 13.051 1.00 76.56 177 LEU A O 1
ATOM 1365 N N . THR A 1 178 ? -14.095 -8.933 11.855 1.00 75.38 178 THR A N 1
ATOM 1366 C CA . THR A 1 178 ? -13.569 -10.284 12.080 1.00 75.38 178 THR A CA 1
ATOM 1367 C C . THR A 1 178 ? -13.160 -10.474 13.534 1.00 75.38 178 THR A C 1
ATOM 1369 O O . THR A 1 178 ? -13.525 -11.482 14.137 1.00 75.38 178 THR A O 1
ATOM 1372 N N . ALA A 1 179 ? -12.490 -9.485 14.124 1.00 70.75 179 ALA A N 1
ATOM 1373 C CA . ALA A 1 179 ? -12.095 -9.522 15.523 1.00 70.75 179 ALA A CA 1
ATOM 1374 C C . ALA A 1 179 ? -13.307 -9.594 16.468 1.00 70.75 179 ALA A C 1
ATOM 1376 O O . ALA A 1 179 ? -13.373 -10.475 17.325 1.00 70.75 179 ALA A O 1
ATOM 1377 N N . VAL A 1 180 ? -14.327 -8.756 16.248 1.00 68.75 180 VAL A N 1
ATOM 1378 C CA . VAL A 1 180 ? -15.569 -8.781 17.043 1.00 68.75 180 VAL A CA 1
ATOM 1379 C C . VAL A 1 180 ? -16.293 -10.127 16.918 1.00 68.75 180 VAL A C 1
ATOM 1381 O O . VAL A 1 180 ? -16.796 -10.660 17.909 1.00 68.75 180 VAL A O 1
ATOM 1384 N N . ARG A 1 181 ? -16.354 -10.710 15.712 1.00 71.69 181 ARG A N 1
ATOM 1385 C CA . ARG A 1 181 ? -16.966 -12.035 15.499 1.00 71.69 181 ARG A CA 1
ATOM 1386 C C . ARG A 1 181 ? -16.173 -13.159 16.161 1.00 71.69 181 ARG A C 1
ATOM 1388 O O . ARG A 1 181 ? -16.785 -14.061 16.729 1.00 71.69 181 ARG A O 1
ATOM 1395 N N . GLY A 1 182 ? -14.844 -13.113 16.075 1.00 65.19 182 GLY A N 1
ATOM 1396 C CA . GLY A 1 182 ? -13.957 -14.102 16.682 1.00 65.19 182 GLY A CA 1
ATOM 1397 C C . GLY A 1 182 ? -14.141 -14.165 18.193 1.00 65.19 182 GLY A C 1
ATOM 1398 O O . GLY A 1 182 ? -14.336 -15.245 18.746 1.00 65.19 182 GLY A O 1
ATOM 1399 N N . VAL A 1 183 ? -14.212 -13.007 18.847 1.00 65.69 183 VAL A N 1
ATOM 1400 C CA . VAL A 1 183 ? -14.371 -12.955 20.302 1.00 65.69 183 VAL A CA 1
ATOM 1401 C C . VAL A 1 183 ? -15.746 -13.441 20.763 1.00 65.69 183 VAL A C 1
ATOM 1403 O O . VAL A 1 183 ? -15.818 -14.240 21.694 1.00 65.69 183 VAL A O 1
ATOM 1406 N N . LYS A 1 184 ? -16.830 -13.085 20.058 1.00 64.56 184 LYS A N 1
ATOM 1407 C CA . LYS A 1 184 ? -18.172 -13.626 20.359 1.00 64.56 184 LYS A CA 1
ATOM 1408 C C . LYS A 1 184 ? -18.224 -15.157 20.310 1.00 64.56 184 LYS A C 1
ATOM 1410 O O . LYS A 1 184 ? -18.970 -15.766 21.071 1.00 64.56 184 LYS A O 1
ATOM 1415 N N . ARG A 1 185 ? -17.454 -15.791 19.415 1.00 64.00 185 ARG A N 1
ATOM 1416 C CA . ARG A 1 185 ? -17.371 -17.259 19.354 1.00 64.00 185 ARG A CA 1
ATOM 1417 C C . ARG A 1 185 ? -16.616 -17.844 20.544 1.00 64.00 185 ARG A C 1
ATOM 1419 O O . ARG A 1 185 ? -17.059 -18.857 21.069 1.00 64.00 185 ARG A O 1
ATOM 1426 N N . ILE A 1 186 ? -15.511 -17.224 20.959 1.00 63.22 186 ILE A N 1
ATOM 1427 C CA . ILE A 1 186 ? -14.717 -17.689 22.108 1.00 63.22 186 ILE A CA 1
ATOM 1428 C C . ILE A 1 186 ? -15.558 -17.635 23.387 1.00 63.22 186 ILE A C 1
ATOM 1430 O O . ILE A 1 186 ? -15.613 -18.619 24.118 1.00 63.22 186 ILE A O 1
ATOM 1434 N N . GLU A 1 187 ? -16.273 -16.531 23.612 1.00 60.94 187 GLU A N 1
ATOM 1435 C CA . GLU A 1 187 ? -17.141 -16.369 24.782 1.00 60.94 187 GLU A CA 1
ATOM 1436 C C . GLU A 1 187 ? -18.280 -17.406 24.809 1.00 60.94 187 GLU A C 1
ATOM 1438 O O . GLU A 1 187 ? -18.529 -18.011 25.847 1.00 60.94 187 GLU A O 1
ATOM 1443 N N . LEU A 1 188 ? -18.919 -17.688 23.664 1.00 59.34 188 LEU A N 1
ATOM 1444 C CA . LEU A 1 188 ? -19.970 -18.711 23.564 1.00 59.34 188 LEU A CA 1
ATOM 1445 C C . LEU A 1 188 ? -19.448 -20.123 23.884 1.00 59.34 188 LEU A C 1
ATOM 1447 O O . LEU A 1 188 ? -20.123 -20.893 24.563 1.00 59.34 188 LEU A O 1
ATOM 1451 N N . VAL A 1 189 ? -18.251 -20.463 23.397 1.00 65.19 189 VAL A N 1
ATOM 1452 C CA . VAL A 1 189 ? -17.624 -21.770 23.650 1.00 65.19 189 VAL A CA 1
ATOM 1453 C C . VAL A 1 189 ? -17.229 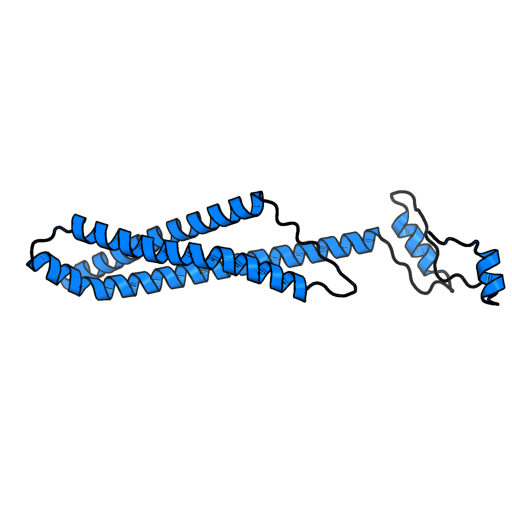-21.915 25.120 1.00 65.19 189 VAL A C 1
ATOM 1455 O O . VAL A 1 189 ? -17.400 -22.989 25.688 1.00 65.19 189 VAL A O 1
ATOM 1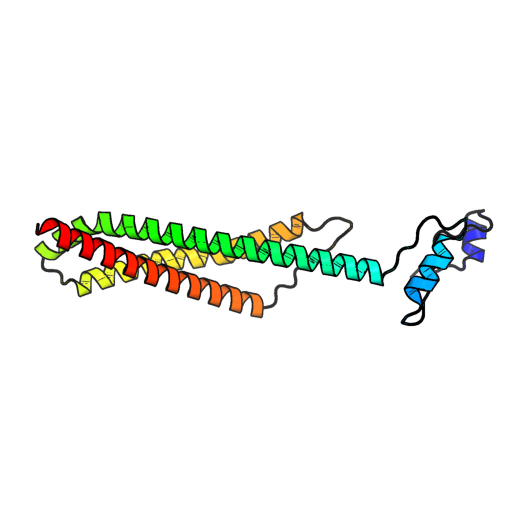458 N N . GLU A 1 190 ? -16.736 -20.849 25.749 1.00 64.31 190 GLU A N 1
ATOM 1459 C CA . GLU A 1 190 ? -16.373 -20.850 27.169 1.00 64.31 190 GLU A CA 1
ATOM 1460 C C . GLU A 1 190 ? -17.606 -21.012 28.076 1.00 64.31 190 GLU A C 1
ATOM 1462 O O . GLU A 1 190 ? -17.572 -21.818 29.002 1.00 64.31 190 GLU A O 1
ATOM 1467 N N . VAL A 1 191 ? -18.721 -20.340 27.756 1.00 60.75 191 VAL A N 1
ATOM 1468 C CA . VAL A 1 191 ? -20.000 -20.470 28.486 1.00 60.75 191 VAL A CA 1
ATOM 1469 C C . VAL A 1 191 ? -20.582 -21.884 28.387 1.00 60.75 191 VAL A C 1
ATOM 1471 O O . VAL A 1 191 ? -21.071 -22.425 29.378 1.00 60.75 191 VAL A O 1
ATOM 1474 N N . LEU A 1 192 ? -20.503 -22.521 27.213 1.00 62.03 192 LEU A N 1
ATOM 1475 C CA . LEU A 1 192 ? -20.952 -23.909 27.050 1.00 62.03 192 LEU A CA 1
ATOM 1476 C C . LEU A 1 192 ? -20.101 -24.890 27.867 1.00 62.03 192 LEU A C 1
ATOM 1478 O O . LEU A 1 192 ? -20.626 -25.879 28.359 1.00 62.03 192 LEU A O 1
ATOM 1482 N N . LYS A 1 193 ? -18.811 -24.598 28.056 1.00 60.66 193 LYS A N 1
ATOM 1483 C CA . LYS A 1 193 ? -17.875 -25.461 28.787 1.00 60.66 193 LYS A CA 1
ATOM 1484 C C . LYS A 1 193 ? -17.903 -25.275 30.306 1.00 60.66 193 LYS A C 1
ATOM 1486 O O . LYS A 1 193 ? -17.373 -26.118 31.012 1.00 60.66 193 LYS A O 1
ATOM 1491 N N . SER A 1 194 ? -18.460 -24.169 30.803 1.00 56.41 194 SER A N 1
ATOM 1492 C CA . SER A 1 194 ? -18.602 -23.897 32.241 1.00 56.41 194 SER A CA 1
ATOM 1493 C C . SER A 1 194 ? -19.915 -24.413 32.839 1.00 56.41 194 SER A C 1
ATOM 1495 O O . SER A 1 194 ? -20.167 -24.180 34.018 1.00 56.41 194 SER A O 1
ATOM 1497 N N . THR A 1 195 ? -20.781 -25.017 32.018 1.00 55.53 195 THR A N 1
ATOM 1498 C CA . THR A 1 195 ? -22.098 -25.531 32.435 1.00 55.53 195 THR A CA 1
ATOM 1499 C C . THR A 1 195 ? -22.116 -27.066 32.564 1.00 55.53 195 THR A C 1
ATOM 1501 O O . THR A 1 195 ? -23.088 -27.604 33.087 1.00 55.53 195 THR A O 1
ATOM 1504 N N . ASP A 1 196 ? -21.031 -27.738 32.159 1.00 39.25 196 ASP A N 1
ATOM 1505 C CA . ASP A 1 196 ? -20.728 -29.158 32.410 1.00 39.25 196 ASP A CA 1
ATOM 1506 C C . ASP A 1 196 ? -19.602 -29.278 33.454 1.00 39.25 196 ASP A C 1
ATOM 1508 O O . ASP A 1 196 ? -19.639 -30.229 34.269 1.00 39.25 196 ASP A O 1
#